Protein AF-A0A7J4E3D8-F1 (afdb_monomer)

Solvent-accessible surface area (backbone atoms only — not comparable to full-atom values): 11909 Å² total; per-residue (Å²): 138,83,87,88,86,85,88,88,78,84,90,82,90,83,87,81,89,88,80,96,80,82,84,65,73,70,60,68,64,57,56,60,58,55,58,53,53,50,51,53,56,55,52,61,70,70,63,71,71,78,70,80,78,78,60,88,50,76,39,43,44,41,61,48,73,45,62,82,56,73,66,41,47,51,54,36,78,48,45,40,42,36,39,29,22,31,78,87,65,48,54,36,50,67,26,39,32,42,36,39,29,25,40,70,87,67,48,81,74,44,78,50,73,41,54,19,37,85,74,3,38,35,66,50,75,51,70,43,50,75,84,54,76,57,38,58,28,44,35,40,37,37,40,40,41,94,55,41,43,65,25,73,44,76,51,69,41,35,34,44,67,78,84,42,73,63,56,55,47,50,52,52,50,51,53,51,51,52,52,55,57,55,57,65,72,67,63,94,80,79,81,82,87,81,81,89,131

Foldseek 3Di:
DDDDDDDDDDDDDDDDDDDPDDDDPPVVVVVVVPVVVVVVVVVVVVPPPPDPPADPFPAAKDKDKDWPDQEDEAFDKIKMKIFIAHPVRAGDFFWKKWKFKAAPVRHTPDTDIWTQHPRRITMDMDTHHNPGDWAKMKMKIWTDDRRHHIDIDIDIHTYHYPPDPPVVVVVVVVVVVVVVVVVVVPDDPDDDDDDDD

pLDDT: mean 78.26, std 22.14, range [28.84, 98.75]

Radius of gyration: 46.02 Å; Cα contacts (8 Å, |Δi|>4): 300; chains: 1; bounding box: 187×50×73 Å

Structure (mmCIF, N/CA/C/O backbone):
data_AF-A0A7J4E3D8-F1
#
_entry.id   AF-A0A7J4E3D8-F1
#
loop_
_atom_site.group_PDB
_atom_site.id
_atom_site.type_symbol
_atom_site.label_atom_id
_atom_site.label_alt_id
_atom_site.label_comp_id
_atom_site.label_asym_id
_atom_site.label_entity_id
_atom_site.label_seq_id
_atom_site.pdbx_PDB_ins_code
_atom_site.Cartn_x
_atom_site.Cartn_y
_atom_site.Cartn_z
_atom_site.occupancy
_atom_site.B_iso_or_equiv
_atom_site.auth_seq_id
_atom_site.auth_comp_id
_atom_site.auth_asym_id
_atom_site.auth_atom_id
_atom_site.pdbx_PDB_model_num
ATOM 1 N N . MET A 1 1 ? -100.916 -40.771 47.259 1.00 39.25 1 MET A N 1
ATOM 2 C CA . MET A 1 1 ? -99.973 -41.033 46.152 1.00 39.25 1 MET A CA 1
ATOM 3 C C . MET A 1 1 ? -99.393 -39.680 45.771 1.00 39.25 1 MET A C 1
ATOM 5 O O . MET A 1 1 ? -100.104 -38.881 45.189 1.00 39.25 1 MET A O 1
ATOM 9 N N . ASP A 1 2 ? -98.400 -39.195 46.503 1.00 37.38 2 ASP A N 1
ATOM 10 C CA . ASP A 1 2 ? -96.961 -39.486 46.387 1.00 37.38 2 ASP A CA 1
ATOM 11 C C . ASP A 1 2 ? -96.290 -38.753 45.198 1.00 37.38 2 ASP A C 1
ATOM 13 O O . ASP A 1 2 ? -96.801 -38.748 44.083 1.00 37.38 2 ASP A O 1
ATOM 17 N N . PHE A 1 3 ? -95.206 -38.043 45.531 1.00 28.84 3 PHE A N 1
ATOM 18 C CA . PHE A 1 3 ? -94.371 -37.076 44.774 1.00 28.84 3 PHE A CA 1
ATOM 19 C C . PHE A 1 3 ? -93.536 -37.763 43.645 1.00 28.84 3 PHE A C 1
ATOM 21 O O . PHE A 1 3 ? -93.724 -38.964 43.485 1.00 28.84 3 PHE A O 1
ATOM 28 N N . PRO A 1 4 ? -92.548 -37.151 42.912 1.00 52.09 4 PRO A N 1
ATOM 29 C CA . PRO A 1 4 ? -91.951 -35.790 42.948 1.00 52.09 4 PRO A CA 1
ATOM 30 C C . PRO A 1 4 ? -91.696 -35.118 41.552 1.00 52.09 4 PRO A C 1
ATOM 32 O O . PRO A 1 4 ? -91.630 -35.769 40.522 1.00 52.09 4 PRO A O 1
ATOM 35 N N . ARG A 1 5 ? -91.700 -33.777 41.437 1.00 42.56 5 ARG A N 1
ATOM 36 C CA . ARG A 1 5 ? -90.599 -32.766 41.519 1.00 42.56 5 ARG A CA 1
ATOM 37 C C . ARG A 1 5 ? -89.857 -32.403 40.211 1.00 42.56 5 ARG A C 1
ATOM 39 O O . ARG A 1 5 ? -89.046 -33.159 39.708 1.00 42.56 5 ARG A O 1
ATOM 46 N N . ARG A 1 6 ? -89.957 -31.090 39.939 1.00 44.41 6 ARG A N 1
ATOM 47 C CA . ARG A 1 6 ? -88.933 -30.124 39.471 1.00 44.41 6 ARG A CA 1
ATOM 48 C C . ARG A 1 6 ? -88.534 -30.193 37.986 1.00 44.41 6 ARG A C 1
ATOM 50 O O . ARG A 1 6 ? -87.998 -31.179 37.528 1.00 44.41 6 ARG A O 1
ATOM 57 N N . LYS A 1 7 ? -88.894 -29.204 37.159 1.00 42.78 7 LYS A N 1
ATOM 58 C CA . LYS A 1 7 ? -88.491 -27.774 37.094 1.00 42.78 7 LYS A CA 1
ATOM 59 C C . LYS A 1 7 ? -87.174 -27.531 36.323 1.00 42.78 7 LYS A C 1
ATOM 61 O O . LYS A 1 7 ? -86.098 -27.758 36.855 1.00 42.78 7 LYS A O 1
ATOM 66 N N . VAL A 1 8 ? -87.368 -26.827 35.200 1.00 42.09 8 VAL A N 1
ATOM 67 C CA . VAL A 1 8 ? -86.565 -25.728 34.616 1.00 42.09 8 VAL A CA 1
ATOM 68 C C . VAL A 1 8 ? -85.612 -26.088 33.468 1.00 42.09 8 VAL A C 1
ATOM 70 O O . VAL A 1 8 ? -84.888 -27.070 33.517 1.00 42.09 8 VAL A O 1
ATOM 73 N N . PHE A 1 9 ? -85.618 -25.162 32.498 1.00 38.09 9 PHE A N 1
ATOM 74 C CA . PHE A 1 9 ? -84.766 -24.967 31.320 1.00 38.09 9 PHE A CA 1
ATOM 75 C C . PHE A 1 9 ? -85.327 -25.614 30.045 1.00 38.09 9 PHE A C 1
ATOM 77 O O . PHE A 1 9 ? -84.973 -26.725 29.689 1.00 38.09 9 PHE A O 1
ATOM 84 N N . SER A 1 10 ? -86.290 -25.011 29.331 1.00 51.09 10 SER A N 1
ATOM 85 C CA . SER A 1 10 ? -86.386 -23.602 28.902 1.00 51.09 10 SER A CA 1
ATOM 86 C C . SER A 1 10 ? -85.063 -23.091 28.331 1.00 51.09 10 SER A C 1
ATOM 88 O O . SER A 1 10 ? -84.133 -22.797 29.075 1.00 51.09 10 SER A O 1
ATOM 90 N N . TYR A 1 11 ? -85.071 -22.862 27.018 1.00 39.25 11 TYR A N 1
ATOM 91 C CA . TYR A 1 11 ? -84.168 -21.951 26.315 1.00 39.25 11 TYR A CA 1
ATOM 92 C C . TYR A 1 11 ? -82.848 -22.490 25.754 1.00 39.25 11 TYR A C 1
ATOM 94 O O . TYR A 1 11 ? -81.837 -21.800 25.790 1.00 39.25 11 TYR A O 1
ATOM 102 N N . TRP A 1 12 ? -82.858 -23.656 25.104 1.00 34.34 12 TRP A N 1
ATOM 103 C CA . TRP A 1 12 ? -81.861 -23.936 24.064 1.00 34.34 12 TRP A CA 1
ATOM 104 C C . TRP A 1 12 ? -82.499 -24.639 22.862 1.00 34.34 12 TRP A C 1
ATOM 106 O O . TRP A 1 12 ? -83.297 -25.553 23.029 1.00 34.34 12 TRP A O 1
ATOM 116 N N . ARG A 1 13 ? -82.074 -24.219 21.661 1.00 37.38 13 ARG A N 1
ATOM 117 C CA . ARG A 1 13 ? -82.345 -24.793 20.324 1.00 37.38 13 ARG A CA 1
ATOM 118 C C . ARG A 1 13 ? -83.679 -24.448 19.636 1.00 37.38 13 ARG A C 1
ATOM 120 O O . ARG A 1 13 ? -84.558 -25.281 19.494 1.00 37.38 13 ARG A O 1
ATOM 127 N N . ALA A 1 14 ? -83.721 -23.267 19.018 1.00 37.81 14 ALA A N 1
ATOM 128 C CA . ALA A 1 14 ? -84.344 -23.100 17.697 1.00 37.81 14 ALA A CA 1
ATOM 129 C C . ALA A 1 14 ? -83.738 -21.887 16.972 1.00 37.81 14 ALA A C 1
ATOM 131 O O . ALA A 1 14 ? -84.322 -20.817 16.851 1.00 37.81 14 ALA A O 1
ATOM 132 N N . LYS A 1 15 ? -82.502 -22.064 16.510 1.00 43.06 15 LYS A N 1
ATOM 133 C CA . LYS A 1 15 ? -81.930 -21.284 15.412 1.00 43.06 15 LYS A CA 1
ATOM 134 C C . LYS A 1 15 ? -82.557 -21.840 14.135 1.00 43.06 15 LYS A C 1
ATOM 136 O O . LYS A 1 15 ? -82.396 -23.037 13.942 1.00 43.06 15 LYS A O 1
ATOM 141 N N . VAL A 1 16 ? -83.231 -21.022 13.317 1.00 40.28 16 VAL A N 1
ATOM 142 C CA . VAL A 1 16 ? -83.296 -21.121 11.837 1.00 40.28 16 VAL A CA 1
ATOM 143 C C . VAL A 1 16 ? -84.261 -20.055 11.274 1.00 40.28 16 VAL A C 1
ATOM 145 O O . VAL A 1 16 ? -85.463 -20.114 11.474 1.00 40.28 16 VAL A O 1
ATOM 148 N N . TYR A 1 17 ? -83.667 -19.087 10.567 1.00 38.91 17 TYR A N 1
ATOM 149 C CA . TYR A 1 17 ? -84.183 -18.371 9.390 1.00 38.91 17 TYR A CA 1
ATOM 150 C C . TYR A 1 17 ? -85.496 -17.564 9.460 1.00 38.91 17 TYR A C 1
ATOM 152 O O . TYR A 1 17 ? -86.593 -18.083 9.308 1.00 38.91 17 TYR A O 1
ATOM 160 N N . GLY A 1 18 ? -85.336 -16.237 9.485 1.00 40.34 18 GLY A N 1
ATOM 161 C CA . GLY A 1 18 ? -86.372 -15.244 9.183 1.00 40.34 18 GLY A CA 1
ATOM 162 C C . GLY A 1 18 ? -86.212 -14.061 10.132 1.00 40.34 18 GLY A C 1
ATOM 163 O O . GLY A 1 18 ? -86.695 -14.087 11.247 1.00 40.34 18 GLY A O 1
ATOM 164 N N . SER A 1 19 ? -85.477 -13.004 9.815 1.00 40.03 19 SER A 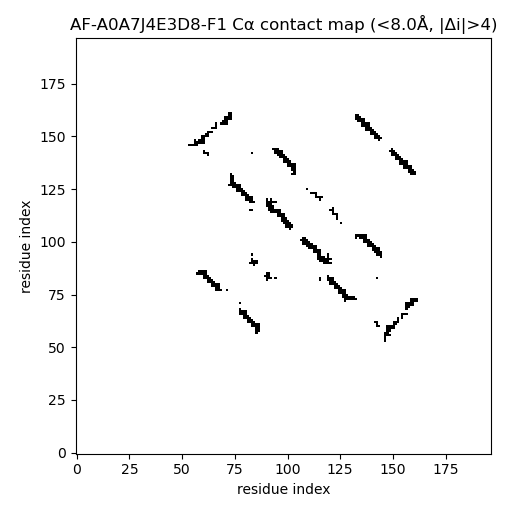N 1
ATOM 165 C CA . SER A 1 19 ? -85.907 -12.054 8.801 1.00 40.03 19 SER A CA 1
ATOM 166 C C . SER A 1 19 ? -84.790 -11.025 8.603 1.00 40.03 19 SER A C 1
ATOM 168 O O . SER A 1 19 ? -84.599 -10.114 9.405 1.00 40.03 19 SER A O 1
ATOM 170 N N . LEU A 1 20 ? -84.014 -11.196 7.533 1.00 48.16 20 LEU A N 1
ATOM 171 C CA . LEU A 1 20 ? -83.188 -10.139 6.958 1.00 48.16 20 LEU A CA 1
ATOM 172 C C . LEU A 1 20 ? -84.080 -9.296 6.044 1.00 48.16 20 LEU A C 1
ATOM 174 O O . LEU A 1 20 ? -84.194 -9.617 4.866 1.00 48.16 20 LEU A O 1
ATOM 178 N N . LYS A 1 21 ? -84.692 -8.222 6.550 1.00 46.34 21 LYS A N 1
ATOM 179 C CA . LYS A 1 21 ? -85.182 -7.109 5.716 1.00 46.34 21 LYS A CA 1
ATOM 180 C C . LYS A 1 21 ? -85.114 -5.810 6.518 1.00 46.34 21 LYS A C 1
ATOM 182 O O . LYS A 1 21 ? -86.024 -5.521 7.281 1.00 46.34 21 LYS A O 1
ATOM 187 N N . GLY A 1 22 ? -84.039 -5.030 6.362 1.00 51.34 22 GLY A N 1
ATOM 188 C CA . GLY A 1 22 ? -84.082 -3.630 6.810 1.00 51.34 22 GLY A CA 1
ATOM 189 C C . GLY A 1 22 ? -82.764 -2.897 7.056 1.00 51.34 22 GLY A C 1
ATOM 190 O O . GLY A 1 22 ? -82.776 -1.672 7.091 1.00 51.34 22 GLY A O 1
ATOM 191 N N . ALA A 1 23 ? -81.622 -3.573 7.199 1.00 44.69 23 ALA A N 1
ATOM 192 C CA . ALA A 1 23 ? -80.358 -2.866 7.421 1.00 44.69 23 ALA A CA 1
ATOM 193 C C . ALA A 1 23 ? -79.699 -2.488 6.084 1.00 44.69 23 ALA A C 1
ATOM 195 O O . ALA A 1 23 ? -79.097 -3.316 5.402 1.00 44.69 23 ALA A O 1
ATOM 196 N N . SER A 1 24 ? -79.859 -1.220 5.710 1.00 53.12 24 SER A N 1
ATOM 197 C CA . SER A 1 24 ? -79.309 -0.598 4.505 1.00 53.12 24 SER A CA 1
ATOM 198 C C . SER A 1 24 ? -77.789 -0.804 4.373 1.00 53.12 24 SER A C 1
ATOM 200 O O . SER A 1 24 ? -77.001 -0.435 5.247 1.00 53.12 24 SER A O 1
ATOM 202 N N . LEU A 1 25 ? -77.375 -1.375 3.237 1.00 50.75 25 LEU A N 1
ATOM 203 C CA . LEU A 1 25 ? -75.990 -1.709 2.861 1.00 50.75 25 LEU A CA 1
ATOM 204 C C . LEU A 1 25 ? -75.041 -0.493 2.769 1.00 50.75 25 LEU A C 1
ATOM 206 O O . LEU A 1 25 ? -73.835 -0.660 2.571 1.00 50.75 25 LEU A O 1
ATOM 210 N N . SER A 1 26 ? -75.549 0.729 2.933 1.00 52.16 26 SER A N 1
ATOM 211 C CA . SER A 1 26 ? -74.763 1.967 2.931 1.00 52.16 26 SER A CA 1
ATOM 212 C C . SER A 1 26 ? -73.968 2.190 4.225 1.00 52.16 26 SER A C 1
ATOM 214 O O . SER A 1 26 ? -72.907 2.815 4.185 1.00 52.16 26 SER A O 1
ATOM 216 N N . VAL A 1 27 ? -74.399 1.624 5.357 1.00 51.22 27 VAL A N 1
ATOM 217 C CA . VAL A 1 27 ? -73.708 1.791 6.652 1.00 51.22 27 VAL A CA 1
ATOM 218 C C . VAL A 1 27 ? -72.482 0.872 6.752 1.00 51.22 27 VAL A C 1
ATOM 220 O O . VAL A 1 27 ? -71.410 1.288 7.192 1.00 51.22 27 VAL A O 1
ATOM 223 N N . LEU A 1 28 ? -72.575 -0.350 6.222 1.00 47.59 28 LEU A N 1
ATOM 224 C CA . LEU A 1 28 ? -71.493 -1.346 6.272 1.00 47.59 28 LEU A CA 1
ATOM 225 C C . LEU A 1 28 ? -70.316 -1.060 5.321 1.00 47.59 28 LEU A C 1
ATOM 227 O O . LEU A 1 28 ? -69.237 -1.628 5.497 1.00 47.59 28 LEU A O 1
ATOM 231 N N . ARG A 1 29 ? -70.475 -0.153 4.346 1.00 46.25 29 ARG A N 1
ATOM 232 C CA . ARG A 1 29 ? -69.364 0.331 3.502 1.00 46.25 29 ARG A CA 1
ATOM 233 C C . ARG A 1 29 ? -68.599 1.511 4.104 1.00 46.25 29 ARG A C 1
ATOM 235 O O . ARG A 1 29 ? -67.441 1.705 3.738 1.00 46.25 29 ARG A O 1
ATOM 242 N N . ARG A 1 30 ? -69.198 2.273 5.028 1.00 47.78 30 ARG A N 1
ATOM 243 C CA . ARG A 1 30 ? -68.526 3.395 5.712 1.00 47.78 30 ARG A CA 1
ATOM 244 C C . ARG A 1 30 ? -67.637 2.942 6.874 1.00 47.78 30 ARG A C 1
ATOM 246 O O . ARG A 1 30 ? -66.588 3.537 7.082 1.00 47.78 30 ARG A O 1
ATOM 253 N N . PHE A 1 31 ? -67.982 1.851 7.559 1.00 42.16 31 PHE A N 1
ATOM 254 C CA . PHE A 1 31 ? -67.231 1.398 8.740 1.00 42.16 31 PHE A CA 1
ATOM 255 C C . PHE A 1 31 ? -65.972 0.567 8.446 1.00 42.16 31 PHE A C 1
ATOM 257 O O . PHE A 1 31 ? -65.046 0.582 9.249 1.00 42.16 31 PHE A O 1
ATOM 264 N N . LYS A 1 32 ? -65.873 -0.100 7.286 1.00 39.19 32 LYS A N 1
ATOM 265 C CA . LYS A 1 32 ? -64.664 -0.870 6.924 1.00 39.19 32 LYS A CA 1
ATOM 266 C C . LYS A 1 32 ? -63.466 -0.001 6.534 1.00 39.19 32 LYS A C 1
ATOM 268 O O . LYS A 1 32 ? -62.335 -0.454 6.632 1.00 39.19 32 LYS A O 1
ATOM 273 N N . LYS A 1 33 ? -63.699 1.237 6.086 1.00 46.03 33 LYS A N 1
ATOM 274 C CA . LYS A 1 33 ? -62.618 2.155 5.689 1.00 46.03 33 LYS A CA 1
ATOM 275 C C . LYS A 1 33 ? -61.979 2.856 6.889 1.00 46.03 33 LYS A C 1
ATOM 277 O O . LYS A 1 33 ? -60.801 3.182 6.833 1.00 46.03 33 LYS A O 1
ATOM 282 N N . PHE A 1 34 ? -62.737 3.038 7.971 1.00 45.66 34 PHE A N 1
ATOM 283 C CA . PHE A 1 34 ? -62.285 3.794 9.138 1.00 45.66 34 PHE A CA 1
ATOM 284 C C . PHE A 1 34 ? -61.422 2.951 10.086 1.00 45.66 34 PHE A C 1
ATOM 286 O O . PHE A 1 34 ? -60.381 3.406 10.545 1.00 45.66 34 PHE A O 1
ATOM 293 N N . THR A 1 35 ? -61.787 1.687 10.314 1.00 49.78 35 THR A N 1
ATOM 294 C CA . THR A 1 35 ? -60.980 0.775 11.141 1.00 49.78 35 THR A CA 1
ATOM 295 C C . THR A 1 35 ? -59.721 0.286 10.424 1.00 49.78 35 THR A C 1
ATOM 297 O O . THR A 1 35 ? -58.708 0.054 11.072 1.00 49.78 35 T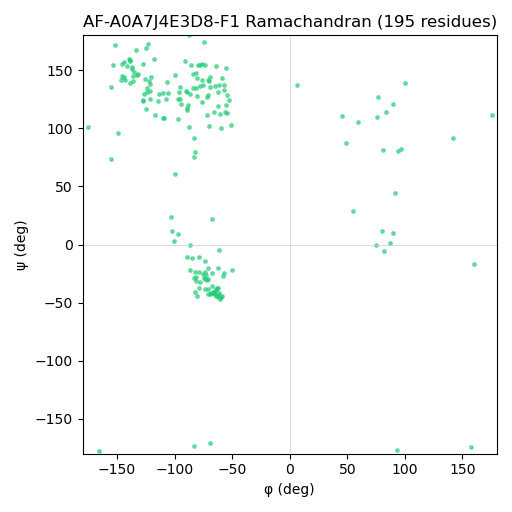HR A O 1
ATOM 300 N N . PHE A 1 36 ? -59.745 0.192 9.089 1.00 51.03 36 PHE A N 1
ATOM 301 C CA . PHE A 1 36 ? -58.572 -0.188 8.296 1.00 51.03 36 PHE A CA 1
ATOM 302 C C . PHE A 1 36 ? -57.503 0.917 8.284 1.00 51.03 36 PHE A C 1
ATOM 304 O O . PHE A 1 36 ? -56.331 0.630 8.499 1.00 51.03 36 PHE A O 1
ATOM 311 N N . TRP A 1 37 ? -57.896 2.189 8.131 1.00 52.38 37 TRP A N 1
ATOM 312 C CA . TRP A 1 37 ? -56.953 3.315 8.214 1.00 52.38 37 TRP A CA 1
ATOM 313 C C . TRP A 1 37 ? -56.452 3.583 9.643 1.00 52.38 37 TRP A C 1
ATOM 315 O O . TRP A 1 37 ? -55.300 3.970 9.812 1.00 52.38 37 TRP A O 1
ATOM 325 N N . ALA A 1 38 ? -57.257 3.314 10.679 1.00 54.38 38 ALA A N 1
ATOM 326 C CA . ALA A 1 38 ? -56.834 3.467 12.075 1.00 54.38 38 ALA A CA 1
ATOM 327 C C . ALA A 1 38 ? -55.756 2.445 12.491 1.00 54.38 38 ALA A C 1
ATOM 329 O O . ALA A 1 38 ? -54.774 2.806 13.139 1.00 54.38 38 ALA A O 1
ATOM 330 N N . VAL A 1 39 ? -55.884 1.180 12.072 1.00 54.72 39 VAL A N 1
ATOM 331 C CA . VAL A 1 39 ? -54.879 0.142 12.369 1.00 54.72 39 VAL A CA 1
ATOM 332 C C . VAL A 1 39 ? -53.596 0.374 11.566 1.00 54.72 39 VAL A C 1
ATOM 334 O O . VAL A 1 39 ? -52.516 0.266 12.136 1.00 54.72 39 VAL A O 1
ATOM 337 N N . VAL A 1 40 ? -53.688 0.808 10.301 1.00 55.88 40 VAL A N 1
ATOM 338 C CA . VAL A 1 40 ? -52.515 1.204 9.492 1.00 55.88 40 VAL A CA 1
ATOM 339 C C . VAL A 1 40 ? -51.800 2.424 10.094 1.00 55.88 40 VAL A C 1
ATOM 341 O O . VAL A 1 40 ? -50.574 2.448 10.131 1.00 55.88 40 VAL A O 1
ATOM 344 N N . SER A 1 41 ? -52.534 3.392 10.655 1.00 55.44 41 SER A N 1
ATOM 345 C CA . SER A 1 41 ? -51.952 4.572 11.317 1.00 55.44 41 SER A CA 1
ATOM 346 C C . SER A 1 41 ? -51.273 4.257 12.653 1.00 55.44 41 SER A C 1
ATOM 348 O O . SER A 1 41 ? -50.324 4.942 13.022 1.00 55.44 41 SER A O 1
ATOM 350 N N . THR A 1 42 ? -51.735 3.234 13.378 1.00 53.69 42 THR A N 1
ATOM 351 C CA . THR A 1 42 ? -51.111 2.818 14.649 1.00 53.69 42 THR A CA 1
ATOM 352 C C . THR A 1 42 ? -49.912 1.896 14.392 1.00 53.69 42 THR A C 1
ATOM 354 O O . THR A 1 42 ? -48.941 1.922 15.142 1.00 53.69 42 THR A O 1
ATOM 357 N N . PHE A 1 43 ? -49.927 1.144 13.284 1.00 52.78 43 PHE A N 1
ATOM 358 C CA . PHE A 1 43 ? -48.789 0.344 12.818 1.00 52.78 43 PHE A CA 1
ATOM 359 C C . PHE A 1 43 ? -47.661 1.210 12.225 1.00 52.78 43 PHE A C 1
ATOM 361 O O . PHE A 1 43 ? -46.492 0.862 12.360 1.00 52.78 43 PHE A O 1
ATOM 368 N N . LEU A 1 44 ? -47.985 2.374 11.640 1.00 52.94 44 LEU A N 1
ATOM 369 C CA . LEU A 1 44 ? -46.983 3.331 11.148 1.00 52.94 44 LEU A CA 1
ATOM 370 C C . LEU A 1 44 ? -46.240 4.078 12.270 1.00 52.94 44 LEU A C 1
ATOM 372 O O . LEU A 1 44 ? -45.107 4.497 12.065 1.00 52.94 44 LEU A O 1
ATOM 376 N N . LEU A 1 45 ? -46.852 4.231 13.450 1.00 53.66 45 LEU A N 1
ATOM 377 C CA . LEU A 1 45 ? -46.231 4.890 14.609 1.00 53.66 45 LEU A CA 1
ATOM 378 C C . LEU A 1 45 ? -45.443 3.928 15.513 1.00 53.66 45 LEU A C 1
ATOM 380 O O . LEU A 1 45 ? -44.693 4.386 16.367 1.00 53.66 45 LEU A O 1
ATOM 384 N N . LEU A 1 46 ? -45.571 2.610 15.316 1.00 51.72 46 LEU A N 1
ATOM 385 C CA . LEU A 1 46 ? -44.771 1.596 16.021 1.00 51.72 46 LEU A CA 1
ATOM 386 C C . LEU A 1 46 ? -43.602 1.056 15.176 1.00 51.72 46 LEU A C 1
ATOM 388 O O . LEU A 1 46 ? -42.882 0.165 15.616 1.00 51.72 46 LEU A O 1
ATOM 392 N N . SER A 1 47 ? -43.410 1.596 13.968 1.00 59.62 47 SER A N 1
ATOM 393 C CA . SER A 1 47 ? -42.315 1.244 13.055 1.00 59.62 47 SER A CA 1
ATOM 394 C C . SER A 1 47 ? -41.202 2.296 13.031 1.00 59.62 47 SER A C 1
ATOM 396 O O . SER A 1 47 ? -40.447 2.384 12.066 1.00 59.62 47 SER A O 1
ATOM 398 N N . THR A 1 48 ? -41.049 3.096 14.083 1.00 58.25 48 THR A N 1
ATOM 399 C CA . THR A 1 48 ? -39.755 3.733 14.333 1.00 58.25 48 THR A CA 1
ATOM 400 C C . THR A 1 48 ? -38.884 2.711 15.045 1.00 58.25 48 THR A C 1
ATOM 402 O O . THR A 1 48 ? -38.749 2.727 16.268 1.00 58.25 48 THR A O 1
ATOM 405 N N . THR A 1 49 ? -38.319 1.775 14.282 1.00 56.84 49 THR A N 1
ATOM 406 C CA . THR A 1 49 ? -37.138 1.053 14.747 1.00 56.84 49 THR A CA 1
ATOM 407 C C . THR A 1 49 ? -36.099 2.113 15.075 1.00 56.84 49 THR A C 1
ATOM 409 O O . THR A 1 49 ? -35.668 2.854 14.191 1.00 56.84 49 THR A O 1
ATOM 412 N N . ILE A 1 50 ? -35.750 2.226 16.351 1.00 66.31 50 ILE A N 1
ATOM 413 C CA . ILE A 1 50 ? -34.585 2.986 16.783 1.00 66.31 50 ILE A CA 1
ATOM 414 C C . ILE A 1 50 ? -33.414 2.414 15.979 1.00 66.31 50 ILE A C 1
ATOM 416 O O . ILE A 1 50 ? -33.091 1.234 16.121 1.00 66.31 50 ILE A O 1
ATOM 420 N N . LEU A 1 51 ? -32.841 3.214 15.075 1.00 63.31 51 LEU A N 1
ATOM 421 C CA . LEU A 1 51 ? -31.567 2.864 14.458 1.00 63.31 51 LEU A CA 1
ATOM 422 C C . LEU A 1 51 ? -30.573 2.679 15.612 1.00 63.31 51 LEU A C 1
ATOM 424 O O . LEU A 1 51 ? -30.563 3.529 16.510 1.00 63.31 51 LEU A O 1
ATOM 428 N N . PRO A 1 52 ? -29.763 1.605 15.647 1.00 64.88 52 PRO A N 1
ATOM 429 C CA . PRO A 1 52 ? -28.662 1.567 16.592 1.00 64.88 52 PRO A CA 1
ATOM 430 C C . PRO A 1 52 ? -27.825 2.824 16.350 1.00 64.88 52 PRO A C 1
ATOM 432 O O . PRO A 1 52 ? -27.367 3.074 15.235 1.00 64.88 52 PRO A O 1
ATOM 435 N N . VAL A 1 53 ? -27.694 3.658 17.381 1.00 58.78 53 VAL A N 1
ATOM 436 C CA . VAL A 1 53 ? -26.737 4.760 17.369 1.00 58.78 53 VAL A CA 1
ATOM 437 C C . VAL A 1 53 ? -25.372 4.103 17.211 1.00 58.78 53 VAL A C 1
ATOM 439 O O . VAL A 1 53 ? -24.941 3.348 18.083 1.00 58.78 53 VAL A O 1
ATOM 442 N N . TYR A 1 54 ? -24.737 4.317 16.060 1.00 53.28 54 TYR A N 1
ATOM 443 C CA . TYR A 1 54 ? -23.375 3.867 15.839 1.00 53.28 54 TYR A CA 1
ATOM 444 C C . TYR A 1 54 ? -22.476 4.590 16.842 1.00 53.28 54 TYR A C 1
ATOM 446 O O . TYR A 1 54 ? -22.474 5.815 16.906 1.00 53.28 54 TYR A O 1
ATOM 454 N N . SER A 1 55 ? -21.841 3.753 17.665 1.00 53.31 55 SER A N 1
ATOM 455 C CA . SER A 1 55 ? -20.738 3.944 18.606 1.00 53.31 55 SER A CA 1
ATOM 456 C C . SER A 1 55 ? -20.239 5.373 18.829 1.00 53.31 55 SER A C 1
ATOM 458 O O . SER A 1 55 ? -19.900 6.083 17.888 1.00 53.31 55 SER A O 1
ATOM 460 N N . ALA A 1 56 ? -19.984 5.708 20.098 1.00 52.50 56 ALA A N 1
ATOM 461 C CA . ALA A 1 56 ? -18.811 6.519 20.407 1.00 52.50 56 ALA A CA 1
ATOM 462 C C . ALA A 1 56 ? -17.620 5.827 19.724 1.00 52.50 56 ALA A C 1
ATOM 464 O O . ALA A 1 56 ? -17.248 4.721 20.121 1.00 52.50 56 ALA A O 1
ATOM 465 N N . GLY A 1 57 ? -17.160 6.363 18.594 1.00 56.41 57 GLY A N 1
ATOM 466 C CA . GLY A 1 57 ? -16.024 5.793 17.887 1.00 56.41 57 GLY A CA 1
ATOM 467 C C . GLY A 1 57 ? -14.829 5.793 18.832 1.00 56.41 57 GLY A C 1
ATOM 468 O O . GLY A 1 57 ? -14.660 6.738 19.601 1.00 56.41 57 GLY A O 1
ATOM 469 N N . ASN A 1 58 ? -13.991 4.765 18.772 1.00 70.31 58 ASN A N 1
ATOM 470 C CA . ASN A 1 58 ? -12.707 4.714 19.477 1.00 70.31 58 ASN A CA 1
ATOM 471 C C . ASN A 1 58 ? -11.688 5.739 18.908 1.00 70.31 58 ASN A C 1
ATOM 473 O O . ASN A 1 58 ? -10.485 5.558 19.069 1.00 70.31 58 ASN A O 1
ATOM 477 N N . GLY A 1 59 ? -12.169 6.785 18.227 1.00 86.69 59 GLY A N 1
ATOM 478 C CA . GLY A 1 59 ? -11.404 7.730 17.423 1.00 86.69 59 GLY A CA 1
ATOM 479 C C . GLY A 1 59 ? -11.319 7.356 15.940 1.00 86.69 59 GLY A C 1
ATOM 480 O O . GLY A 1 59 ? -11.911 6.381 15.459 1.00 86.69 59 GLY A O 1
ATOM 481 N N . GLU A 1 60 ? -10.575 8.175 15.217 1.00 93.00 60 GLU A N 1
ATOM 482 C CA . GLU A 1 60 ? -10.103 7.973 13.855 1.00 93.00 60 GLU A CA 1
ATOM 483 C C . GLU A 1 60 ? -8.866 7.063 13.832 1.00 93.00 60 GLU A C 1
ATOM 485 O O . GLU A 1 60 ? -8.013 7.103 14.725 1.00 93.00 60 GLU A O 1
ATOM 490 N N . LEU A 1 61 ? -8.772 6.206 12.813 1.00 97.12 61 LEU A N 1
ATOM 491 C CA . LEU A 1 61 ? -7.534 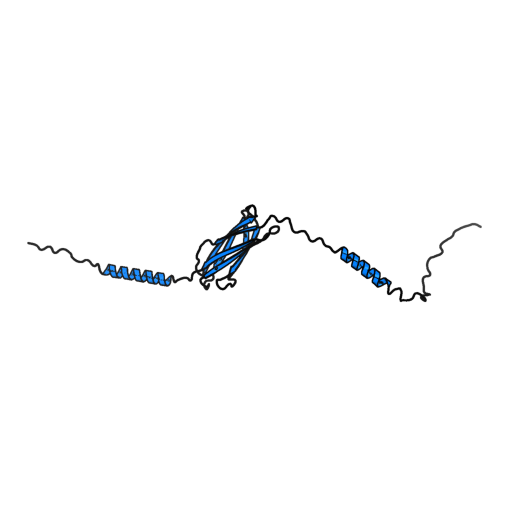5.481 12.546 1.00 97.12 61 LEU A CA 1
ATOM 492 C C . LEU A 1 61 ? -6.485 6.421 11.946 1.00 97.12 61 LEU A C 1
ATOM 494 O O . LEU A 1 61 ? -6.786 7.384 11.250 1.00 97.12 61 LEU A O 1
ATOM 498 N N . SER A 1 62 ? -5.222 6.080 12.138 1.00 97.75 62 SER A N 1
ATOM 499 C CA . SER A 1 62 ? -4.104 6.671 11.417 1.00 97.75 62 SER A CA 1
ATOM 500 C C . SER A 1 62 ? -3.277 5.551 10.812 1.00 97.75 62 SER A C 1
ATOM 502 O O . SER A 1 62 ? -2.851 4.639 11.521 1.00 97.75 62 SER A O 1
ATOM 504 N N . ILE A 1 63 ? -3.087 5.590 9.494 1.00 98.38 63 ILE A N 1
ATOM 505 C CA . ILE A 1 63 ? -2.269 4.626 8.758 1.00 98.38 63 ILE A CA 1
ATOM 506 C C . ILE A 1 63 ? -0.996 5.298 8.247 1.00 98.38 63 ILE A C 1
ATOM 508 O O . ILE A 1 63 ? -1.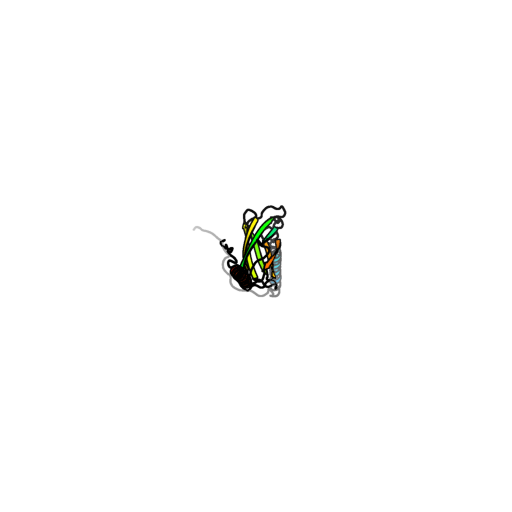031 6.337 7.588 1.00 98.38 63 ILE A O 1
ATOM 512 N N . SER A 1 64 ? 0.142 4.658 8.507 1.00 98.06 64 SER A N 1
ATOM 513 C CA . SER A 1 64 ? 1.426 5.006 7.904 1.00 98.06 64 SER A CA 1
ATOM 514 C C . SER A 1 64 ? 1.976 3.803 7.150 1.00 98.06 64 SER A C 1
ATOM 516 O O . SER A 1 64 ? 1.867 2.669 7.616 1.00 98.06 64 SER A O 1
ATOM 518 N N . ALA A 1 65 ? 2.537 4.036 5.969 1.00 98.12 65 ALA A N 1
ATOM 519 C CA . ALA A 1 65 ? 3.054 2.980 5.112 1.00 98.12 65 ALA A CA 1
ATOM 520 C C . ALA A 1 65 ? 4.285 3.466 4.351 1.00 98.12 65 ALA A C 1
ATOM 522 O O . ALA A 1 65 ? 4.464 4.666 4.135 1.00 98.12 65 ALA A O 1
ATOM 523 N N . ARG A 1 66 ? 5.132 2.527 3.941 1.00 98.06 66 ARG A N 1
ATOM 524 C CA . ARG A 1 66 ? 6.277 2.770 3.065 1.00 98.06 66 ARG A CA 1
ATOM 525 C C . ARG A 1 66 ? 6.625 1.517 2.276 1.00 98.06 66 ARG A C 1
ATOM 527 O O . ARG A 1 66 ? 6.386 0.398 2.726 1.00 98.06 66 ARG A O 1
ATOM 534 N N . VAL A 1 67 ? 7.249 1.727 1.128 1.00 97.62 67 VAL A N 1
ATOM 535 C CA . VAL A 1 67 ? 7.911 0.668 0.366 1.00 97.62 67 VAL A CA 1
ATOM 536 C C . VAL A 1 67 ? 9.341 0.458 0.872 1.00 97.62 67 VAL A C 1
ATOM 538 O O . VAL A 1 67 ? 9.939 1.362 1.458 1.00 97.62 67 VAL A O 1
ATOM 541 N N . THR A 1 68 ? 9.893 -0.739 0.680 1.00 95.56 68 THR A N 1
ATOM 542 C CA . THR A 1 68 ? 11.240 -1.087 1.175 1.00 95.56 68 THR A CA 1
ATOM 543 C C . THR A 1 68 ? 12.384 -0.541 0.318 1.00 95.56 68 THR A C 1
ATOM 545 O O . THR A 1 68 ? 13.488 -0.360 0.831 1.00 95.56 68 THR A O 1
ATOM 548 N N . LYS A 1 69 ? 12.129 -0.259 -0.964 1.00 92.75 69 LYS A N 1
ATOM 549 C CA . LYS A 1 69 ? 13.059 0.360 -1.920 1.00 92.75 69 LYS A CA 1
ATOM 550 C C . LYS A 1 69 ? 12.425 1.569 -2.599 1.00 92.75 69 LYS A C 1
ATOM 552 O O . LYS A 1 69 ? 11.206 1.643 -2.726 1.00 92.75 69 LYS A O 1
ATOM 557 N N . GLU A 1 70 ? 13.267 2.485 -3.068 1.00 86.75 70 GLU A N 1
ATOM 558 C CA . GLU A 1 70 ? 12.839 3.657 -3.846 1.00 86.75 70 GLU A CA 1
ATOM 559 C C . GLU A 1 70 ? 12.535 3.305 -5.310 1.00 86.75 70 GLU A C 1
ATOM 561 O O . GLU A 1 70 ? 11.652 3.902 -5.925 1.00 86.75 70 GLU A O 1
ATOM 566 N N . THR A 1 71 ? 13.260 2.324 -5.856 1.00 93.38 71 THR A N 1
ATOM 567 C CA . THR A 1 71 ? 13.174 1.873 -7.250 1.00 93.38 71 THR A CA 1
ATOM 568 C C . THR A 1 71 ? 13.083 0.357 -7.340 1.00 93.38 71 THR A C 1
ATOM 570 O O . THR A 1 71 ? 13.682 -0.347 -6.524 1.00 93.38 71 THR A O 1
ATOM 573 N N . TYR A 1 72 ? 12.338 -0.112 -8.339 1.00 94.81 72 TYR A N 1
ATOM 574 C CA . TYR A 1 72 ? 12.120 -1.526 -8.629 1.00 94.81 72 TYR A CA 1
ATOM 575 C C . TYR A 1 72 ? 12.217 -1.805 -10.126 1.00 94.81 72 TYR A C 1
ATOM 577 O O . TYR A 1 72 ? 11.865 -0.950 -10.944 1.00 94.81 72 TYR A O 1
ATOM 585 N N . ASP A 1 73 ? 12.629 -3.020 -10.466 1.00 93.88 73 ASP A N 1
ATOM 586 C CA . ASP A 1 73 ? 12.609 -3.529 -11.836 1.00 93.88 73 ASP A CA 1
ATOM 587 C C . ASP A 1 73 ? 11.289 -4.258 -12.146 1.00 93.88 73 ASP A C 1
ATOM 589 O O . ASP A 1 73 ? 10.585 -4.762 -11.259 1.00 93.88 73 ASP A O 1
ATOM 593 N N . ALA A 1 74 ? 10.954 -4.365 -13.433 1.00 92.75 74 ALA A N 1
ATOM 594 C CA . ALA A 1 74 ? 9.872 -5.236 -13.881 1.00 92.75 74 ALA A CA 1
ATOM 595 C C . ALA A 1 74 ? 10.132 -6.691 -13.437 1.00 92.75 74 ALA A C 1
ATOM 597 O O . ALA A 1 74 ? 11.251 -7.201 -13.499 1.00 92.75 74 ALA A O 1
ATOM 598 N N . GLY A 1 75 ? 9.099 -7.384 -12.955 1.00 92.81 75 GLY A N 1
ATOM 599 C CA . GLY A 1 75 ? 9.242 -8.732 -12.398 1.00 92.81 75 GLY A CA 1
ATOM 600 C C . GLY A 1 75 ? 9.710 -8.794 -10.939 1.00 92.81 75 GLY A C 1
ATOM 601 O O . GLY A 1 75 ? 9.733 -9.900 -10.376 1.00 92.81 75 GLY A O 1
ATOM 602 N N . GLU A 1 76 ? 10.062 -7.668 -10.315 1.00 95.19 76 GLU A N 1
ATOM 603 C CA . GLU A 1 76 ? 10.501 -7.603 -8.921 1.00 95.19 76 GLU A CA 1
ATOM 604 C C . GLU A 1 76 ? 9.327 -7.684 -7.925 1.00 95.19 76 GLU A C 1
ATOM 606 O O . GLU A 1 76 ? 8.176 -7.366 -8.236 1.00 95.19 76 GLU A O 1
ATOM 611 N N . LEU A 1 77 ? 9.619 -8.158 -6.710 1.00 96.81 77 LEU A N 1
ATOM 612 C CA . LEU A 1 77 ? 8.675 -8.185 -5.598 1.00 96.81 77 LEU A CA 1
ATOM 613 C C . LEU A 1 77 ? 8.762 -6.879 -4.799 1.00 96.81 77 LEU A C 1
ATOM 615 O O . LEU A 1 77 ? 9.789 -6.577 -4.188 1.00 96.81 77 LEU A O 1
ATOM 619 N N . VAL A 1 78 ? 7.664 -6.135 -4.770 1.00 97.69 78 VAL A N 1
ATOM 620 C CA . VAL A 1 78 ? 7.505 -4.935 -3.952 1.00 97.69 78 VAL A CA 1
ATOM 621 C C . VAL A 1 78 ? 6.950 -5.339 -2.599 1.00 97.69 78 VAL A C 1
ATOM 623 O O . VAL A 1 78 ? 5.949 -6.052 -2.511 1.00 97.69 78 VAL A O 1
ATOM 626 N N . ARG A 1 79 ? 7.580 -4.835 -1.538 1.00 98.19 79 ARG A N 1
ATOM 627 C CA . ARG A 1 79 ? 7.118 -5.011 -0.164 1.00 98.19 79 ARG A CA 1
ATOM 628 C C . ARG A 1 79 ? 6.693 -3.677 0.426 1.00 98.19 79 ARG A C 1
ATOM 630 O O . ARG A 1 79 ? 7.455 -2.709 0.396 1.00 98.19 79 ARG A O 1
ATOM 637 N N . ILE A 1 80 ? 5.491 -3.666 0.986 1.00 98.38 80 ILE A N 1
ATOM 638 C CA . ILE A 1 80 ? 4.897 -2.552 1.712 1.00 98.38 80 ILE A CA 1
ATOM 639 C C . ILE A 1 80 ? 4.891 -2.920 3.192 1.00 98.38 80 ILE A C 1
ATOM 641 O O . ILE A 1 80 ? 4.340 -3.952 3.568 1.00 98.38 80 ILE A O 1
ATOM 645 N N . ASP A 1 81 ? 5.469 -2.068 4.030 1.00 98.38 81 ASP A N 1
ATOM 646 C CA . ASP A 1 81 ? 5.406 -2.189 5.485 1.00 98.38 81 ASP A CA 1
ATOM 647 C C . ASP A 1 81 ? 4.755 -0.936 6.074 1.00 98.38 81 ASP A C 1
ATOM 649 O O . ASP A 1 81 ? 4.968 0.182 5.592 1.00 98.38 81 ASP A O 1
ATOM 653 N N . GLY A 1 82 ? 3.978 -1.104 7.140 1.00 98.25 82 GLY A N 1
ATOM 654 C CA . GLY A 1 82 ? 3.289 0.014 7.769 1.00 98.25 82 GLY A CA 1
ATOM 655 C C . GLY A 1 82 ? 2.730 -0.294 9.148 1.00 98.25 82 GLY A C 1
ATOM 656 O O . GLY A 1 82 ? 2.912 -1.385 9.693 1.00 98.25 82 GLY A O 1
ATOM 657 N N . SER A 1 83 ? 2.050 0.694 9.719 1.00 98.50 83 SER A N 1
ATOM 658 C CA . SER A 1 83 ? 1.374 0.592 11.009 1.00 98.50 83 SER A CA 1
ATOM 659 C C . SER A 1 83 ? 0.038 1.328 11.016 1.00 98.50 83 SER A C 1
ATOM 661 O O . SER A 1 83 ? -0.168 2.286 10.268 1.00 98.50 83 SER A O 1
ATOM 663 N N . VAL A 1 84 ? -0.861 0.861 11.881 1.00 98.62 84 VAL A N 1
ATOM 664 C CA . VAL A 1 84 ? -2.170 1.450 12.152 1.00 98.62 84 VAL A CA 1
ATOM 665 C C . VAL A 1 84 ? -2.259 1.807 13.634 1.00 98.62 84 VAL A C 1
ATOM 667 O O . VAL A 1 84 ? -2.078 0.944 14.500 1.00 98.62 84 VAL A O 1
ATOM 670 N N . THR A 1 85 ? -2.564 3.068 13.924 1.00 98.12 85 THR A N 1
ATOM 671 C CA . THR A 1 85 ? -2.785 3.581 15.282 1.00 98.12 85 THR A CA 1
ATOM 672 C C . THR A 1 85 ? -4.143 4.265 15.408 1.00 98.12 85 THR A C 1
ATOM 674 O O . THR A 1 85 ? -4.822 4.493 14.410 1.00 98.12 85 THR A O 1
ATOM 677 N N . ASP A 1 86 ? -4.553 4.579 16.634 1.00 96.25 86 ASP A N 1
ATOM 678 C CA . ASP A 1 86 ? -5.652 5.508 16.911 1.00 96.25 86 ASP A CA 1
ATOM 679 C C . ASP A 1 86 ? -5.145 6.964 16.993 1.00 96.25 86 ASP A C 1
ATOM 681 O O . ASP A 1 86 ? -3.944 7.227 16.851 1.00 96.25 86 ASP A O 1
ATOM 685 N N . GLU A 1 87 ? -6.050 7.915 17.240 1.00 91.94 87 GLU A N 1
ATOM 686 C CA . GLU A 1 87 ? -5.738 9.344 17.426 1.00 91.94 87 GLU A CA 1
ATOM 687 C C . GLU A 1 87 ? -4.749 9.622 18.571 1.00 91.94 87 GLU A C 1
ATOM 689 O O . GLU A 1 87 ? -4.023 10.616 18.541 1.00 91.94 87 GLU A O 1
ATOM 694 N N . ALA A 1 88 ? -4.705 8.754 19.585 1.00 93.06 88 ALA A N 1
ATOM 695 C CA . ALA A 1 88 ? -3.785 8.867 20.713 1.00 93.06 88 ALA A CA 1
ATOM 696 C C . ALA A 1 88 ? -2.421 8.207 20.430 1.00 93.06 88 ALA A C 1
ATOM 698 O O . ALA A 1 88 ? -1.530 8.251 21.281 1.00 93.06 88 ALA A O 1
ATOM 699 N N . GLY A 1 89 ? -2.239 7.619 19.244 1.00 94.81 89 GLY A N 1
ATOM 700 C CA . GLY A 1 89 ? -1.023 6.919 18.843 1.00 94.81 89 GLY A CA 1
ATOM 701 C C . GLY A 1 89 ? -0.914 5.497 19.397 1.00 94.81 89 GLY A C 1
ATOM 702 O O . GLY A 1 89 ? 0.155 4.894 19.294 1.00 94.81 89 GLY A O 1
ATOM 703 N N . ASN A 1 90 ? -1.982 4.935 19.971 1.00 96.69 90 ASN A N 1
ATOM 704 C CA . ASN A 1 90 ? -1.970 3.545 20.422 1.00 96.69 90 ASN A CA 1
ATOM 705 C C . ASN A 1 90 ? -2.103 2.601 19.222 1.00 96.69 90 ASN A C 1
ATOM 707 O O . ASN A 1 90 ? -2.891 2.874 18.313 1.00 96.69 90 ASN A O 1
ATOM 711 N N . PRO A 1 91 ? -1.391 1.464 19.214 1.00 97.81 91 PRO A N 1
ATOM 712 C CA . PRO A 1 91 ? -1.490 0.495 18.133 1.00 97.81 91 PRO A CA 1
ATOM 713 C C . PRO A 1 91 ? -2.886 -0.128 18.058 1.00 97.81 91 PRO A C 1
ATOM 715 O O . PRO A 1 91 ? -3.457 -0.552 19.066 1.00 97.81 91 PRO A O 1
ATOM 718 N N . VAL A 1 92 ? -3.419 -0.247 16.842 1.00 98.06 92 VAL A N 1
ATOM 719 C CA . VAL A 1 92 ? -4.732 -0.850 16.598 1.00 98.06 92 VAL A CA 1
ATOM 720 C C . VAL A 1 92 ? -4.554 -2.190 15.902 1.00 98.06 92 VAL A C 1
ATOM 722 O O . VAL A 1 92 ? -4.239 -2.250 14.718 1.00 98.06 92 VAL A O 1
ATOM 725 N N . ALA A 1 93 ? -4.814 -3.277 16.627 1.00 98.12 93 ALA A N 1
ATOM 726 C CA . ALA A 1 93 ? -4.760 -4.635 16.088 1.00 98.12 93 ALA A CA 1
ATOM 727 C C . ALA A 1 93 ? -6.008 -5.019 15.284 1.00 98.12 93 ALA A C 1
ATOM 729 O O . ALA A 1 93 ? -7.107 -4.531 15.569 1.00 98.12 93 ALA A O 1
ATOM 730 N N . ASN A 1 94 ? -5.863 -5.964 14.353 1.00 98.12 94 ASN A N 1
ATOM 731 C CA . ASN A 1 94 ? -6.931 -6.512 13.511 1.00 98.12 94 ASN A CA 1
ATOM 732 C C . ASN A 1 94 ? -7.709 -5.446 12.718 1.00 98.12 94 ASN A C 1
ATOM 734 O O . ASN A 1 94 ? -8.900 -5.617 12.458 1.00 98.12 94 ASN A O 1
ATOM 738 N N . ALA A 1 95 ? -7.070 -4.329 12.369 1.00 98.50 95 ALA A N 1
ATOM 739 C CA . ALA A 1 95 ? -7.600 -3.416 11.365 1.00 98.50 95 ALA A CA 1
ATOM 740 C C . ALA A 1 95 ? -7.387 -4.043 9.984 1.00 98.50 95 ALA A C 1
ATOM 742 O O . ALA A 1 95 ? -6.328 -4.617 9.736 1.00 98.50 95 ALA A O 1
ATOM 743 N N . LEU A 1 96 ? -8.388 -3.959 9.111 1.00 98.69 96 LEU A N 1
ATOM 744 C CA . LEU A 1 96 ? -8.290 -4.368 7.713 1.00 98.69 96 LEU A CA 1
ATOM 745 C C . LEU A 1 96 ? -7.601 -3.254 6.928 1.00 98.69 96 LEU A C 1
ATOM 747 O O . LEU A 1 96 ? -8.053 -2.116 6.975 1.00 98.69 96 LEU A O 1
ATOM 751 N N . ILE A 1 97 ? -6.554 -3.579 6.180 1.00 98.75 97 ILE A N 1
ATOM 752 C CA . ILE A 1 97 ? -5.880 -2.667 5.260 1.00 98.75 97 ILE A CA 1
ATOM 753 C C . ILE A 1 97 ? -6.213 -3.121 3.845 1.00 98.75 97 ILE A C 1
ATOM 755 O O . ILE A 1 97 ? -5.740 -4.170 3.416 1.00 98.75 97 ILE A O 1
ATOM 759 N N . SER A 1 98 ? -7.030 -2.349 3.135 1.00 98.75 98 SER A N 1
ATOM 760 C CA . SER A 1 98 ? -7.292 -2.539 1.705 1.00 98.75 98 SER A CA 1
ATOM 761 C C . SER A 1 98 ? -6.197 -1.854 0.901 1.00 98.75 98 SER A C 1
ATOM 763 O O . SER A 1 98 ? -5.826 -0.729 1.228 1.00 98.75 98 SER A O 1
ATOM 765 N N . ILE A 1 99 ? -5.666 -2.530 -0.114 1.00 98.75 99 ILE A N 1
ATOM 766 C CA . ILE A 1 99 ? -4.508 -2.081 -0.890 1.00 98.75 99 ILE A CA 1
ATOM 767 C C . ILE A 1 99 ? -4.879 -2.115 -2.367 1.00 98.75 99 ILE A C 1
ATOM 769 O O . ILE A 1 99 ? -5.263 -3.166 -2.881 1.00 98.75 99 ILE A O 1
ATOM 773 N N . GLN A 1 100 ? -4.723 -0.984 -3.041 1.00 98.69 100 GLN A N 1
ATOM 774 C CA . GLN A 1 100 ? -4.848 -0.858 -4.487 1.00 98.69 100 GLN A CA 1
ATOM 775 C C . GLN A 1 100 ? -3.561 -0.252 -5.035 1.00 98.69 100 GLN A C 1
ATOM 777 O O . GLN A 1 100 ? -3.061 0.733 -4.495 1.00 98.69 100 GLN A O 1
ATOM 782 N N . VAL A 1 101 ? -3.012 -0.862 -6.078 1.00 98.44 101 VAL A N 1
ATOM 783 C CA . VAL A 1 101 ? -1.852 -0.346 -6.802 1.00 98.44 101 VAL A CA 1
ATOM 784 C C . VAL A 1 101 ? -2.303 0.000 -8.203 1.00 98.44 101 VAL A C 1
ATOM 786 O O . VAL A 1 101 ? -2.788 -0.882 -8.911 1.00 98.44 101 VAL A O 1
ATOM 789 N N . ASP A 1 102 ? -2.095 1.250 -8.584 1.00 98.38 102 ASP A N 1
ATOM 790 C CA . ASP A 1 102 ? -2.382 1.767 -9.911 1.00 98.38 102 ASP A CA 1
ATOM 791 C C . ASP A 1 102 ? -1.069 1.982 -10.665 1.00 98.38 102 ASP A C 1
ATOM 793 O O . ASP A 1 102 ? -0.054 2.410 -10.095 1.00 98.38 102 ASP A O 1
ATOM 797 N N . ASP A 1 103 ? -1.087 1.648 -11.946 1.00 97.25 103 ASP A N 1
ATOM 798 C CA . ASP A 1 103 ? 0.021 1.880 -12.856 1.00 97.25 103 ASP A CA 1
ATOM 799 C C . ASP A 1 103 ? 0.138 3.373 -13.245 1.00 97.25 103 ASP A C 1
ATOM 801 O O . ASP A 1 103 ? -0.705 4.196 -12.867 1.00 97.25 103 ASP A O 1
ATOM 805 N N . PRO A 1 104 ? 1.187 3.773 -13.988 1.00 96.88 104 PRO A N 1
ATOM 806 C CA . PRO A 1 104 ? 1.374 5.163 -14.401 1.00 96.88 104 PRO A CA 1
ATOM 807 C C . PRO A 1 104 ? 0.256 5.712 -15.303 1.00 96.88 104 PRO A C 1
ATOM 809 O O . PRO A 1 104 ? 0.111 6.932 -15.410 1.00 96.88 104 PRO A O 1
ATOM 812 N N . SER A 1 105 ? -0.517 4.836 -15.949 1.00 96.56 105 SER A N 1
ATOM 813 C CA . SER A 1 105 ? -1.678 5.185 -16.774 1.00 96.56 105 SER A CA 1
ATOM 814 C C . SER A 1 105 ? -2.959 5.351 -15.944 1.00 96.56 105 SER A C 1
ATOM 816 O O . SER A 1 105 ? -3.938 5.916 -16.435 1.00 96.56 105 SER A O 1
ATOM 818 N N . GLY A 1 106 ? -2.934 4.944 -14.671 1.00 96.06 106 GLY A N 1
ATOM 819 C CA . GLY A 1 106 ? -4.063 4.977 -13.744 1.00 96.06 106 GLY A CA 1
ATOM 820 C C . GLY A 1 106 ? -4.916 3.708 -13.767 1.00 96.06 106 GLY A C 1
ATOM 821 O O . GLY A 1 106 ? -5.998 3.707 -13.177 1.00 96.06 106 GLY A O 1
ATOM 822 N N . ASP A 1 107 ? -4.458 2.648 -14.435 1.00 97.06 107 ASP A N 1
ATOM 823 C CA . ASP A 1 107 ? -5.129 1.352 -14.438 1.00 97.06 107 ASP A CA 1
ATOM 824 C C . ASP A 1 107 ? -4.725 0.531 -13.208 1.00 97.06 107 ASP A C 1
ATOM 826 O O . ASP A 1 107 ? -3.598 0.599 -12.716 1.00 97.06 107 ASP A O 1
ATOM 830 N N . ILE A 1 108 ? -5.658 -0.278 -12.702 1.00 97.31 108 ILE A N 1
ATOM 831 C CA . ILE A 1 108 ? -5.425 -1.101 -11.510 1.00 97.31 108 ILE A CA 1
ATOM 832 C C . ILE A 1 108 ? -4.472 -2.246 -11.864 1.00 97.31 108 ILE A C 1
ATOM 834 O O . ILE A 1 108 ? -4.854 -3.203 -12.542 1.00 97.31 108 ILE A O 1
ATOM 838 N N . LEU A 1 109 ? -3.259 -2.190 -11.321 1.00 96.88 109 LEU A N 1
ATOM 839 C CA . LEU A 1 109 ? -2.258 -3.247 -11.416 1.00 96.88 109 LEU A CA 1
ATOM 840 C C . LEU A 1 109 ? -2.516 -4.365 -10.401 1.00 96.88 109 LEU A C 1
ATOM 842 O O . LEU A 1 109 ? -2.388 -5.549 -10.716 1.00 96.88 109 LEU A O 1
ATOM 846 N N . HIS A 1 110 ? -2.834 -3.998 -9.155 1.00 98.06 110 HIS A N 1
ATOM 847 C CA . HIS A 1 110 ? -2.943 -4.950 -8.047 1.00 98.06 110 HIS A CA 1
ATOM 848 C C . HIS A 1 110 ? -4.017 -4.555 -7.040 1.00 98.06 110 HIS A C 1
ATOM 850 O O . HIS A 1 110 ? -4.141 -3.391 -6.669 1.00 98.06 110 HIS A O 1
ATOM 856 N N . LEU A 1 111 ? -4.736 -5.556 -6.531 1.00 98.31 111 LEU A N 1
ATOM 857 C CA . LEU A 1 111 ? -5.643 -5.430 -5.393 1.00 98.31 111 LEU A CA 1
ATOM 858 C C . LEU A 1 111 ? -5.246 -6.440 -4.321 1.00 98.31 111 LEU A C 1
ATOM 860 O O . LEU A 1 111 ? -5.010 -7.616 -4.604 1.00 98.31 111 LEU A O 1
ATOM 864 N N . GLY A 1 112 ? -5.200 -5.994 -3.073 1.00 98.12 112 GLY A N 1
ATOM 865 C CA . GLY A 1 112 ? -4.829 -6.829 -1.944 1.00 98.12 112 GLY A CA 1
ATOM 866 C C . GLY A 1 112 ? -5.461 -6.380 -0.639 1.00 98.12 112 GLY A C 1
ATOM 867 O O . GLY A 1 112 ? -6.080 -5.321 -0.543 1.00 98.12 112 GLY A O 1
ATOM 868 N N . ALA A 1 113 ? -5.289 -7.214 0.380 1.00 98.19 113 ALA A N 1
ATOM 869 C CA . ALA A 1 113 ? -5.693 -6.892 1.733 1.00 98.19 113 ALA A CA 1
ATOM 870 C C . ALA A 1 113 ? -4.719 -7.495 2.746 1.00 98.19 113 ALA A C 1
ATOM 872 O O . ALA A 1 113 ? -4.222 -8.606 2.553 1.00 98.19 113 ALA A O 1
ATOM 873 N N . ALA A 1 114 ? -4.499 -6.776 3.841 1.00 98.50 114 ALA A N 1
ATOM 874 C CA . ALA A 1 114 ? -3.718 -7.219 4.989 1.00 98.50 114 ALA A CA 1
ATOM 875 C C . ALA A 1 114 ? -4.462 -6.902 6.293 1.00 98.50 114 ALA A C 1
ATOM 877 O O . ALA A 1 114 ? -5.426 -6.138 6.301 1.00 98.50 114 ALA A O 1
ATOM 878 N N . PHE A 1 115 ? -4.004 -7.476 7.403 1.00 98.62 115 PHE A N 1
ATOM 879 C CA . PHE A 1 115 ? -4.494 -7.134 8.737 1.00 98.62 115 PHE A CA 1
ATOM 880 C C . PHE A 1 115 ? -3.345 -6.666 9.619 1.00 98.62 115 PHE A C 1
ATOM 882 O O . PHE A 1 115 ? -2.254 -7.239 9.573 1.00 98.62 115 PHE A O 1
ATOM 889 N N . SER A 1 116 ? -3.598 -5.653 10.446 1.00 98.69 116 SER A N 1
ATOM 890 C CA . SER A 1 116 ? -2.634 -5.239 11.462 1.00 98.69 116 SER A CA 1
ATOM 891 C C . SER A 1 116 ? -2.532 -6.275 12.586 1.00 98.69 116 SER A C 1
ATOM 893 O O . SER A 1 116 ? -3.526 -6.868 13.017 1.00 98.69 116 SER A O 1
ATOM 895 N N . ASN A 1 117 ? -1.320 -6.493 13.085 1.00 98.56 117 ASN A N 1
ATOM 896 C CA . ASN A 1 117 ? -1.045 -7.398 14.198 1.00 98.56 117 ASN A CA 1
ATOM 897 C C . ASN A 1 117 ? -1.288 -6.721 15.566 1.00 98.56 117 ASN A C 1
ATOM 899 O O . ASN A 1 117 ? -1.766 -5.592 15.642 1.00 98.56 117 ASN A O 1
ATOM 903 N N . GLY A 1 118 ? -0.942 -7.401 16.666 1.00 97.81 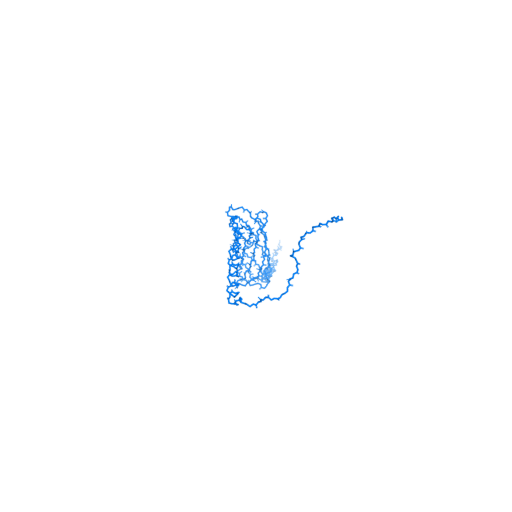118 GLY A N 1
ATOM 904 C CA . GLY A 1 118 ? -1.090 -6.878 18.035 1.00 97.81 118 GLY A CA 1
ATOM 905 C C . GLY A 1 118 ? -0.372 -5.548 18.314 1.00 97.81 118 GLY A C 1
ATOM 906 O O . GLY A 1 118 ? -0.796 -4.802 19.190 1.00 97.81 118 GLY A O 1
ATOM 907 N N . GLU A 1 119 ? 0.675 -5.237 17.551 1.00 97.81 119 GLU A N 1
ATOM 908 C CA . GLU A 1 119 ? 1.464 -4.000 17.635 1.00 97.81 119 GLU A CA 1
ATOM 909 C C . GLU A 1 119 ? 1.009 -2.955 16.603 1.00 97.81 119 GLU A C 1
ATOM 911 O O . GLU A 1 119 ? 1.667 -1.938 16.403 1.00 97.81 119 GLU A O 1
ATOM 916 N N . GLY A 1 120 ? -0.113 -3.199 15.919 1.00 98.12 120 GLY A N 1
ATOM 917 C CA . GLY A 1 120 ? -0.633 -2.330 14.867 1.00 98.12 120 GLY A CA 1
ATOM 918 C C . GLY A 1 120 ? 0.138 -2.425 13.548 1.00 98.12 120 GLY A C 1
ATOM 919 O O . GLY A 1 120 ? -0.239 -1.757 12.592 1.00 98.12 120 GLY A O 1
ATOM 920 N N . ALA A 1 121 ? 1.182 -3.249 13.450 1.00 98.62 121 ALA A N 1
ATOM 921 C CA . ALA A 1 121 ? 2.006 -3.368 12.250 1.00 98.62 121 ALA A CA 1
ATOM 922 C C . ALA A 1 121 ? 1.367 -4.282 11.194 1.00 98.62 121 ALA A C 1
ATOM 924 O O . ALA A 1 121 ? 0.711 -5.270 11.530 1.00 98.62 121 ALA A O 1
ATOM 925 N N . PHE A 1 122 ? 1.602 -3.987 9.916 1.00 98.75 122 PHE A N 1
ATOM 926 C CA . PHE A 1 122 ? 1.201 -4.827 8.785 1.00 98.75 122 PHE A CA 1
ATOM 927 C C . PHE A 1 122 ? 2.306 -4.892 7.723 1.00 98.75 122 PHE A C 1
ATOM 929 O O . PHE A 1 122 ? 3.180 -4.026 7.656 1.00 98.75 122 PHE A O 1
ATOM 936 N N . SER A 1 123 ? 2.250 -5.929 6.888 1.00 98.38 123 SER A N 1
ATOM 937 C CA . SER A 1 123 ? 3.128 -6.102 5.732 1.00 98.38 123 SER A CA 1
ATOM 938 C C . SER A 1 123 ? 2.344 -6.732 4.585 1.00 98.38 123 SER A C 1
ATOM 940 O O . SER A 1 123 ? 1.489 -7.589 4.825 1.00 98.38 123 SER A O 1
ATOM 942 N N . HIS A 1 124 ? 2.612 -6.297 3.357 1.00 98.50 124 HIS A N 1
ATOM 943 C CA . HIS A 1 124 ? 2.002 -6.833 2.142 1.00 98.50 124 HIS A CA 1
ATOM 944 C C . HIS A 1 124 ? 3.011 -6.851 1.004 1.00 98.50 124 HIS A C 1
ATOM 946 O O . HIS A 1 124 ? 3.824 -5.936 0.872 1.00 98.50 124 HIS A O 1
ATOM 952 N N . GLU A 1 125 ? 2.934 -7.873 0.161 1.00 98.19 125 GLU A N 1
ATOM 953 C CA . GLU A 1 125 ? 3.828 -8.036 -0.980 1.00 98.19 125 GLU A CA 1
ATOM 954 C C . GLU A 1 125 ? 3.020 -8.200 -2.264 1.00 98.19 125 GLU A C 1
ATOM 956 O O . GLU A 1 125 ? 1.963 -8.838 -2.291 1.00 98.19 125 GLU A O 1
ATOM 961 N N . PHE A 1 126 ? 3.522 -7.614 -3.344 1.00 97.69 126 PHE A N 1
ATOM 962 C CA . PHE A 1 126 ? 2.985 -7.803 -4.684 1.00 97.69 126 PHE A CA 1
ATOM 963 C C . PHE A 1 126 ? 4.119 -7.818 -5.698 1.00 97.69 126 PHE A C 1
ATOM 965 O O . PHE A 1 126 ? 5.211 -7.313 -5.444 1.00 97.69 126 PHE A O 1
ATOM 972 N N . ARG A 1 127 ? 3.871 -8.436 -6.849 1.00 96.69 127 ARG A N 1
ATOM 973 C CA . ARG A 1 127 ? 4.873 -8.570 -7.899 1.00 96.69 127 ARG A CA 1
ATOM 974 C C . ARG A 1 127 ? 4.565 -7.616 -9.039 1.00 96.69 127 ARG A C 1
ATOM 976 O O . ARG 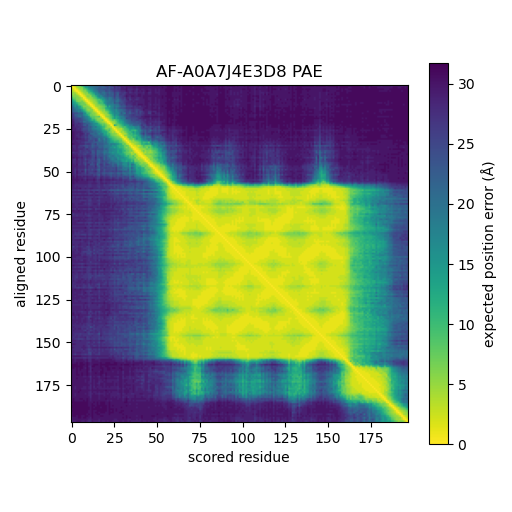A 1 127 ? 3.442 -7.625 -9.535 1.00 96.69 127 ARG A O 1
ATOM 983 N N . ILE A 1 128 ? 5.562 -6.850 -9.471 1.00 96.06 128 ILE A N 1
ATOM 984 C CA . ILE A 1 128 ? 5.461 -6.045 -10.689 1.00 96.06 128 ILE A CA 1
ATOM 985 C C . ILE A 1 128 ? 5.476 -7.012 -11.883 1.00 96.06 128 ILE A C 1
ATOM 987 O O . ILE A 1 128 ? 6.357 -7.876 -11.938 1.00 96.06 128 ILE A O 1
ATOM 991 N N . PRO A 1 129 ? 4.525 -6.931 -12.827 1.00 94.38 129 PRO A N 1
ATOM 992 C CA . PRO A 1 129 ? 4.564 -7.727 -14.049 1.00 94.38 129 PRO A CA 1
ATOM 993 C C . PRO A 1 129 ? 5.873 -7.537 -14.827 1.00 94.38 129 PRO A C 1
ATOM 995 O O . PRO A 1 129 ? 6.519 -6.498 -14.748 1.00 94.38 129 PRO A O 1
ATOM 998 N N . TYR A 1 130 ? 6.289 -8.554 -15.579 1.00 91.38 130 TYR A N 1
ATOM 999 C CA . TYR A 1 130 ? 7.522 -8.480 -16.376 1.00 91.38 130 TYR A CA 1
ATOM 1000 C C . TYR A 1 130 ? 7.406 -7.540 -17.584 1.00 91.38 130 TYR A C 1
ATOM 1002 O O . TYR A 1 130 ? 8.415 -7.102 -18.123 1.00 91.38 130 TYR A O 1
ATOM 1010 N N . ASP A 1 131 ? 6.182 -7.250 -18.008 1.00 90.31 131 ASP A N 1
ATOM 1011 C CA . ASP A 1 131 ? 5.806 -6.343 -19.091 1.00 90.31 131 ASP A CA 1
ATOM 1012 C C . ASP A 1 131 ? 5.298 -4.987 -18.574 1.00 90.31 131 ASP A C 1
ATOM 1014 O O . ASP A 1 131 ? 4.743 -4.203 -19.340 1.00 90.31 131 ASP A O 1
ATOM 1018 N N . ALA A 1 132 ? 5.489 -4.709 -17.281 1.00 91.75 132 ALA A N 1
ATOM 1019 C CA . ALA A 1 132 ? 5.081 -3.464 -16.652 1.00 91.75 132 ALA A CA 1
ATOM 1020 C C . ALA A 1 132 ? 5.792 -2.255 -17.276 1.00 91.75 132 ALA A C 1
ATOM 1022 O O . ALA A 1 132 ? 7.006 -2.266 -17.504 1.00 91.75 132 ALA A O 1
ATOM 1023 N N . GLU A 1 133 ? 5.038 -1.182 -17.508 1.00 93.06 133 GLU A N 1
ATOM 1024 C CA . GLU A 1 133 ? 5.600 0.067 -18.005 1.00 93.06 133 GLU A CA 1
ATOM 1025 C C . GLU A 1 133 ? 6.464 0.738 -16.936 1.00 93.06 133 GLU A C 1
ATOM 1027 O O . GLU A 1 133 ? 6.155 0.718 -15.741 1.00 93.06 133 GLU A O 1
ATOM 1032 N N . ALA A 1 134 ? 7.548 1.375 -17.370 1.00 94.25 134 ALA A N 1
ATOM 1033 C CA . ALA A 1 134 ? 8.349 2.200 -16.484 1.00 94.25 134 ALA A CA 1
ATOM 1034 C C . ALA A 1 134 ? 7.570 3.459 -16.087 1.00 94.25 134 ALA A C 1
ATOM 1036 O O . ALA A 1 134 ? 6.989 4.139 -16.932 1.00 94.25 134 ALA A O 1
ATOM 1037 N N . GLY A 1 135 ? 7.612 3.813 -14.808 1.00 96.31 135 GLY A N 1
ATOM 1038 C CA . GLY A 1 135 ? 6.950 5.002 -14.297 1.00 96.31 135 GLY A CA 1
ATOM 1039 C C . GLY A 1 135 ? 6.660 4.928 -12.808 1.00 96.31 135 GLY A C 1
ATOM 1040 O O . GLY A 1 135 ? 7.089 4.014 -12.103 1.00 96.31 135 GLY A O 1
ATOM 1041 N N . THR A 1 136 ? 5.946 5.936 -12.320 1.00 97.50 136 THR A N 1
ATOM 1042 C CA . THR A 1 136 ? 5.550 6.025 -10.914 1.00 97.50 136 THR A CA 1
ATOM 1043 C C . THR A 1 136 ? 4.224 5.313 -10.711 1.00 97.50 136 THR A C 1
ATOM 1045 O O . THR A 1 136 ? 3.218 5.720 -11.283 1.00 97.50 136 THR A O 1
ATOM 1048 N N . TYR A 1 137 ? 4.227 4.297 -9.855 1.00 97.75 137 TYR A N 1
ATOM 1049 C CA . TYR A 1 137 ? 3.039 3.542 -9.473 1.00 97.75 137 TYR A CA 1
ATOM 1050 C C . TYR A 1 137 ? 2.476 4.131 -8.184 1.00 97.75 137 TYR A C 1
ATOM 1052 O O . TYR A 1 137 ? 3.233 4.437 -7.252 1.00 97.75 137 TYR A O 1
ATOM 1060 N N . ALA A 1 138 ? 1.159 4.307 -8.131 1.00 98.25 138 ALA A N 1
ATOM 1061 C CA . ALA A 1 138 ? 0.462 4.832 -6.965 1.00 98.25 138 ALA A CA 1
ATOM 1062 C C . ALA A 1 138 ? -0.081 3.676 -6.125 1.00 98.25 138 ALA A C 1
ATOM 1064 O O . ALA A 1 138 ? -0.709 2.762 -6.644 1.00 98.25 138 ALA A O 1
ATOM 1065 N N . ILE A 1 139 ? 0.159 3.704 -4.817 1.00 98.50 139 ILE A N 1
ATOM 1066 C CA . ILE A 1 139 ? -0.319 2.685 -3.884 1.00 98.50 139 ILE A CA 1
ATOM 1067 C C . ILE A 1 139 ? -1.264 3.368 -2.906 1.00 98.50 139 ILE A C 1
ATOM 1069 O O . ILE A 1 139 ? -0.842 4.173 -2.073 1.00 98.50 139 ILE A O 1
ATOM 1073 N N . HIS A 1 140 ? -2.539 3.024 -3.003 1.00 98.62 140 HIS A N 1
ATOM 1074 C CA . HIS A 1 140 ? -3.610 3.499 -2.147 1.00 98.62 140 HIS A CA 1
ATOM 1075 C C . HIS A 1 140 ? -3.872 2.475 -1.048 1.00 98.62 140 HIS A C 1
ATOM 1077 O O . HIS A 1 140 ? -4.120 1.299 -1.326 1.00 98.62 140 HIS A O 1
ATOM 1083 N N . LEU A 1 141 ? -3.811 2.917 0.207 1.00 98.69 141 LEU A N 1
ATOM 1084 C CA . LEU A 1 141 ? -4.095 2.081 1.366 1.00 98.69 141 LEU A CA 1
ATOM 1085 C C . LEU A 1 141 ? -5.235 2.678 2.177 1.00 98.69 141 LEU A C 1
ATOM 1087 O O . LEU A 1 141 ? -5.182 3.855 2.530 1.00 98.69 141 LEU A O 1
ATOM 1091 N N . THR A 1 142 ? -6.211 1.851 2.542 1.00 98.62 142 THR A N 1
ATOM 1092 C CA . THR A 1 142 ? -7.321 2.235 3.422 1.00 98.62 142 THR A CA 1
ATOM 1093 C C . THR A 1 142 ? -7.392 1.288 4.610 1.00 98.62 142 THR A C 1
ATOM 1095 O O . THR A 1 142 ? -7.636 0.093 4.441 1.00 98.62 142 THR A O 1
ATOM 1098 N N . ALA A 1 143 ? -7.188 1.820 5.812 1.00 98.50 143 ALA A N 1
ATOM 1099 C CA . ALA A 1 143 ? -7.392 1.115 7.067 1.00 98.50 143 ALA A CA 1
ATOM 1100 C C . ALA A 1 143 ? -8.851 1.250 7.518 1.00 98.50 143 ALA A C 1
ATOM 1102 O O . ALA A 1 143 ? -9.373 2.360 7.607 1.00 98.50 143 ALA A O 1
ATOM 1103 N N . SER A 1 144 ? -9.481 0.125 7.851 1.00 98.06 144 SER A N 1
ATOM 1104 C CA . SER A 1 144 ? -10.847 0.066 8.364 1.00 98.06 144 SER A CA 1
ATOM 1105 C C . SER A 1 144 ? -10.964 -0.884 9.547 1.00 98.06 144 SER A C 1
ATOM 1107 O O . SER A 1 144 ? -10.355 -1.960 9.583 1.00 98.06 144 SER A O 1
ATOM 1109 N N . LYS A 1 145 ? -11.766 -0.495 10.539 1.00 97.00 145 LYS A N 1
ATOM 1110 C CA . LYS A 1 145 ? -12.102 -1.342 11.684 1.00 97.00 145 LYS A CA 1
ATOM 1111 C C . LYS A 1 145 ? -13.428 -0.913 12.293 1.00 97.00 145 LYS A C 1
ATOM 1113 O O . LYS A 1 145 ? -13.654 0.264 12.551 1.00 97.00 145 LYS A O 1
ATOM 1118 N N . GLN A 1 146 ? -14.283 -1.885 12.611 1.00 95.25 146 GLN A N 1
ATOM 1119 C CA . GLN A 1 146 ? -15.555 -1.609 13.275 1.00 95.25 146 GLN A CA 1
ATOM 1120 C C . 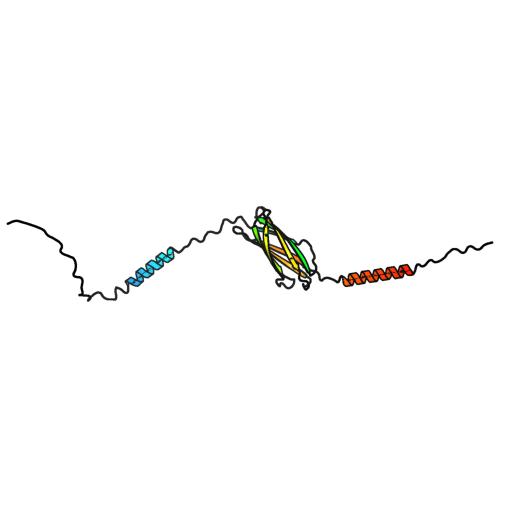GLN A 1 146 ? -15.342 -0.805 14.569 1.00 95.25 146 GLN A C 1
ATOM 1122 O O . GLN A 1 146 ? -14.554 -1.195 15.433 1.00 95.25 146 GLN A O 1
ATOM 1127 N N . GLY A 1 147 ? -16.083 0.296 14.704 1.00 92.50 147 GLY A N 1
ATOM 1128 C CA . GLY A 1 147 ? -15.997 1.190 15.859 1.00 92.50 147 GLY A CA 1
ATOM 1129 C C . GLY A 1 147 ? -14.927 2.277 15.743 1.00 92.50 147 GLY A C 1
ATOM 1130 O O . GLY A 1 147 ? -14.800 3.059 16.676 1.00 92.50 147 GLY A O 1
ATOM 1131 N N . TYR A 1 148 ? -14.196 2.352 14.632 1.00 94.69 148 TYR A N 1
ATOM 1132 C CA . TYR A 1 148 ? -13.320 3.471 14.288 1.00 94.69 148 TYR A CA 1
ATOM 1133 C C . TYR A 1 148 ? -13.800 4.140 12.997 1.00 94.69 148 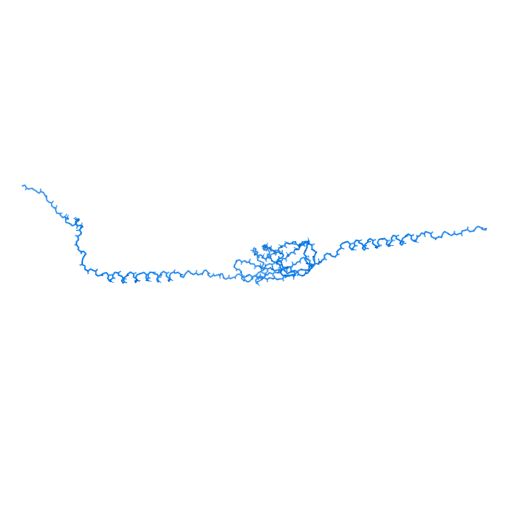TYR A C 1
ATOM 1135 O O . TYR A 1 148 ? -14.520 3.520 12.211 1.00 94.69 148 TYR A O 1
ATOM 1143 N N . SER A 1 149 ? -13.385 5.385 12.777 1.00 95.44 149 SER A N 1
ATOM 1144 C CA . SER A 1 149 ? -13.446 5.989 11.442 1.00 95.44 149 SER A CA 1
ATOM 1145 C C . SER A 1 149 ? -12.291 5.469 10.588 1.00 95.44 149 SER A C 1
ATOM 1147 O O . SER A 1 149 ? -11.156 5.378 11.065 1.00 95.44 149 SER A O 1
ATOM 1149 N N . ASP A 1 150 ? -12.588 5.129 9.335 1.00 96.81 150 ASP A N 1
ATOM 1150 C CA . ASP A 1 150 ? -11.590 4.672 8.369 1.00 96.81 150 ASP A CA 1
ATOM 1151 C C . ASP A 1 150 ? -10.566 5.774 8.065 1.00 96.81 150 ASP A C 1
ATOM 1153 O O . ASP A 1 150 ? -10.866 6.964 8.142 1.00 96.81 150 ASP A O 1
ATOM 1157 N N . SER A 1 151 ? -9.364 5.365 7.666 1.00 97.50 151 SER A N 1
ATOM 1158 C CA . SER A 1 151 ? -8.266 6.267 7.313 1.00 97.50 151 SER A CA 1
ATOM 1159 C C . SER A 1 151 ? -7.579 5.791 6.049 1.00 97.50 151 SER A C 1
ATOM 1161 O O . SER A 1 151 ? -7.484 4.586 5.814 1.00 97.50 151 SER A O 1
ATOM 1163 N N . SER A 1 152 ? -7.113 6.716 5.214 1.00 97.81 152 SER A N 1
ATOM 1164 C CA . SER A 1 152 ? -6.454 6.381 3.951 1.00 97.81 152 SER A CA 1
ATOM 1165 C C . SER A 1 152 ? -5.151 7.141 3.768 1.00 97.81 152 SER A C 1
ATOM 1167 O O . SER A 1 152 ? -5.026 8.295 4.172 1.00 97.81 152 SER A O 1
ATOM 1169 N N . THR A 1 153 ? -4.187 6.497 3.119 1.00 98.38 153 THR A N 1
ATOM 1170 C CA . THR A 1 153 ? -2.911 7.099 2.734 1.00 98.38 153 THR A CA 1
ATOM 1171 C C . THR A 1 153 ? -2.520 6.661 1.330 1.00 98.38 153 THR A C 1
ATOM 1173 O O . THR A 1 153 ? -2.981 5.632 0.831 1.00 98.38 153 THR A O 1
ATOM 1176 N N . GLN A 1 154 ? -1.668 7.454 0.690 1.00 98.25 154 GLN A N 1
ATOM 1177 C CA . GLN A 1 154 ? -1.119 7.158 -0.622 1.00 98.25 154 GLN A CA 1
ATOM 1178 C C . GLN A 1 154 ? 0.402 7.234 -0.556 1.00 98.25 154 GLN A C 1
ATOM 1180 O O . GLN A 1 154 ? 0.969 8.224 -0.092 1.00 98.25 154 GLN A O 1
ATOM 1185 N N . ILE A 1 155 ? 1.054 6.189 -1.051 1.00 98.06 155 ILE A N 1
ATOM 1186 C CA . ILE A 1 155 ? 2.501 6.147 -1.268 1.00 98.06 155 ILE A CA 1
ATOM 1187 C C . ILE A 1 155 ? 2.775 5.834 -2.737 1.00 98.06 155 ILE A C 1
ATOM 1189 O O . ILE A 1 155 ? 1.858 5.541 -3.503 1.00 98.06 155 ILE A O 1
ATOM 1193 N N . SER A 1 156 ? 4.034 5.905 -3.147 1.00 97.06 156 SER A N 1
ATOM 1194 C CA . SER A 1 156 ? 4.429 5.576 -4.511 1.00 97.06 156 SER A CA 1
ATOM 1195 C C . SER A 1 156 ? 5.733 4.796 -4.551 1.00 97.06 156 SER A C 1
ATOM 1197 O O . SER A 1 156 ? 6.530 4.826 -3.609 1.00 97.06 156 SER A O 1
ATOM 1199 N N . CYS A 1 157 ? 5.948 4.097 -5.659 1.00 96.00 157 CYS A N 1
ATOM 1200 C CA . CYS A 1 157 ? 7.232 3.507 -6.009 1.00 96.00 157 CYS A CA 1
ATOM 1201 C C . CYS A 1 157 ? 7.547 3.768 -7.481 1.00 96.00 157 CYS A C 1
ATOM 1203 O O . CYS A 1 157 ? 6.641 3.849 -8.314 1.00 96.00 157 CYS A O 1
ATOM 1205 N N . LEU A 1 158 ? 8.832 3.906 -7.801 1.00 96.56 158 LEU A N 1
ATOM 1206 C CA . LEU A 1 158 ? 9.286 4.084 -9.174 1.00 96.56 158 LEU A CA 1
ATOM 1207 C C . LEU A 1 158 ? 9.673 2.725 -9.760 1.00 96.56 158 LEU A C 1
ATOM 1209 O O . LEU A 1 158 ? 10.569 2.061 -9.243 1.00 96.56 158 LEU A O 1
ATOM 1213 N N . VAL A 1 159 ? 9.018 2.330 -10.846 1.00 96.00 159 VAL A N 1
ATOM 1214 C CA . VAL A 1 159 ? 9.432 1.182 -11.654 1.00 96.00 159 VAL A CA 1
ATOM 1215 C C . VAL A 1 159 ? 10.276 1.702 -12.802 1.00 96.00 159 VAL A C 1
ATOM 1217 O O . VAL A 1 159 ? 9.852 2.592 -13.543 1.00 96.00 159 VAL A O 1
ATOM 1220 N N . VAL A 1 160 ? 11.484 1.176 -12.939 1.00 92.62 160 VAL A N 1
ATOM 1221 C CA . VAL A 1 160 ? 12.378 1.520 -14.043 1.00 92.62 160 VAL A CA 1
ATOM 1222 C C . VAL A 1 160 ? 12.316 0.437 -15.108 1.00 92.62 160 VAL A C 1
ATOM 1224 O O . VAL A 1 160 ? 12.142 -0.743 -14.814 1.00 92.62 160 VAL A O 1
ATOM 1227 N N . ALA A 1 161 ? 12.444 0.848 -16.369 1.00 79.50 161 ALA A N 1
ATOM 1228 C CA . ALA A 1 161 ? 12.672 -0.109 -17.438 1.00 79.50 161 ALA A CA 1
ATOM 1229 C C . ALA A 1 161 ? 14.011 -0.792 -17.160 1.00 79.50 161 ALA A C 1
ATOM 1231 O O . ALA A 1 161 ? 15.005 -0.103 -16.910 1.00 79.50 161 ALA A O 1
ATOM 1232 N N . GLU A 1 162 ? 14.039 -2.121 -17.227 1.00 68.62 162 GLU A N 1
ATOM 1233 C CA . GLU A 1 162 ? 15.283 -2.872 -17.147 1.00 68.62 162 GLU A CA 1
ATOM 1234 C C . GLU A 1 162 ? 16.179 -2.425 -18.311 1.00 68.62 162 GLU A C 1
ATOM 1236 O O . GLU A 1 162 ? 15.989 -2.827 -19.459 1.00 68.62 162 GLU A O 1
ATOM 1241 N N . PHE A 1 163 ? 17.152 -1.548 -18.049 1.00 59.31 163 PHE A N 1
ATOM 1242 C CA . PHE A 1 163 ? 18.136 -1.178 -19.060 1.00 59.31 163 PHE A CA 1
ATOM 1243 C C . PHE A 1 163 ? 19.245 -2.233 -19.077 1.00 59.31 163 PHE A C 1
ATOM 1245 O O . PHE A 1 163 ? 20.351 -2.037 -18.582 1.00 59.31 163 PHE A O 1
ATOM 1252 N N . GLU A 1 164 ? 18.887 -3.373 -19.668 1.00 59.31 164 GLU A N 1
ATOM 1253 C CA . GLU A 1 164 ? 19.747 -4.319 -20.376 1.00 59.31 164 GLU A CA 1
ATOM 1254 C C . GLU A 1 164 ? 21.027 -4.743 -19.632 1.00 59.31 164 GLU A C 1
ATOM 1256 O O . GLU A 1 164 ? 22.137 -4.270 -19.916 1.00 59.31 164 GLU A O 1
ATOM 1261 N N . GLY A 1 165 ? 20.922 -5.791 -18.807 1.00 63.00 165 GLY A N 1
ATOM 1262 C CA . GLY A 1 165 ? 22.081 -6.600 -18.403 1.00 63.00 165 GLY A CA 1
ATOM 1263 C C . GLY A 1 165 ? 22.944 -7.055 -19.596 1.00 63.00 165 GLY A C 1
ATOM 1264 O O . GLY A 1 165 ? 24.142 -7.291 -19.442 1.00 63.00 165 GLY A O 1
ATOM 1265 N N . LEU A 1 166 ? 22.376 -7.091 -20.808 1.00 67.38 166 LEU A N 1
ATOM 1266 C CA . LEU A 1 166 ? 23.073 -7.334 -22.070 1.00 67.38 166 LEU A CA 1
ATOM 1267 C C . LEU A 1 166 ? 24.004 -6.182 -22.476 1.00 67.38 166 LEU A C 1
ATOM 1269 O O . LEU A 1 166 ? 25.142 -6.442 -22.858 1.00 67.38 166 LEU A O 1
ATOM 1273 N N . LEU A 1 167 ? 23.595 -4.918 -22.333 1.00 70.88 167 LEU A N 1
ATOM 1274 C CA . LEU A 1 167 ? 24.481 -3.771 -22.564 1.00 70.88 167 LEU A CA 1
ATOM 1275 C C . LEU A 1 167 ? 25.595 -3.721 -21.518 1.00 70.88 167 LEU A C 1
ATOM 1277 O O . LEU A 1 167 ? 26.750 -3.498 -21.876 1.00 70.88 167 LEU A O 1
ATOM 1281 N N . ALA A 1 168 ? 25.287 -4.006 -20.251 1.00 74.12 168 ALA A N 1
ATOM 1282 C CA . ALA A 1 168 ? 26.306 -4.130 -19.210 1.00 74.12 168 ALA A CA 1
ATOM 1283 C C . ALA A 1 168 ? 27.291 -5.276 -19.510 1.00 74.12 168 ALA A C 1
ATOM 1285 O O . ALA A 1 168 ? 28.503 -5.097 -19.379 1.00 74.12 168 ALA A O 1
ATOM 1286 N N . ALA A 1 169 ? 26.802 -6.424 -19.988 1.00 79.44 169 ALA A N 1
ATOM 1287 C CA . ALA A 1 169 ? 27.635 -7.548 -20.407 1.00 79.44 169 ALA A CA 1
ATOM 1288 C C . ALA A 1 169 ? 28.484 -7.216 -21.644 1.00 79.44 169 ALA A C 1
ATOM 1290 O O . ALA A 1 169 ? 29.667 -7.554 -21.678 1.00 79.44 169 ALA A O 1
ATOM 1291 N N . PHE A 1 170 ? 27.935 -6.510 -22.636 1.00 85.56 170 PHE A N 1
ATOM 1292 C CA . PHE A 1 170 ? 28.690 -6.034 -23.797 1.00 85.56 170 PHE A CA 1
ATOM 1293 C C . PHE A 1 170 ? 29.747 -5.000 -23.402 1.00 85.56 170 PHE A C 1
ATOM 1295 O O . PHE A 1 170 ? 30.881 -5.078 -23.874 1.00 85.56 170 PHE A O 1
ATOM 1302 N N . LEU A 1 171 ? 29.438 -4.063 -22.506 1.00 87.62 171 LEU A N 1
ATOM 1303 C CA . LEU A 1 171 ? 30.421 -3.116 -21.977 1.00 87.62 171 LEU A CA 1
ATOM 1304 C C . LEU A 1 171 ? 31.517 -3.842 -21.183 1.00 87.62 171 LEU A C 1
ATOM 1306 O O . LEU A 1 171 ? 32.700 -3.599 -21.409 1.00 87.62 171 LEU A O 1
ATOM 1310 N N . ALA A 1 172 ? 31.164 -4.804 -20.331 1.00 87.12 172 ALA A N 1
ATOM 1311 C CA . ALA A 1 172 ? 32.140 -5.606 -19.595 1.00 87.12 172 ALA A CA 1
ATOM 1312 C C . ALA A 1 172 ? 33.035 -6.433 -20.537 1.00 87.12 172 ALA A C 1
ATOM 1314 O O . ALA A 1 172 ? 34.257 -6.463 -20.370 1.00 87.12 172 ALA A O 1
ATOM 1315 N N . LEU A 1 173 ? 32.450 -7.054 -21.566 1.00 91.88 173 LEU A N 1
ATOM 1316 C CA . LEU A 1 173 ? 33.177 -7.827 -22.572 1.00 91.88 173 LEU A CA 1
ATOM 1317 C C . LEU A 1 173 ? 34.099 -6.938 -23.415 1.00 91.88 173 LEU A C 1
ATOM 1319 O O . LEU A 1 173 ? 35.246 -7.306 -23.664 1.00 91.88 173 LEU A O 1
ATOM 1323 N N . THR A 1 174 ? 33.637 -5.761 -23.838 1.00 94.31 174 THR A N 1
ATOM 1324 C CA . THR A 1 174 ? 34.457 -4.826 -24.625 1.00 94.31 174 THR A CA 1
ATOM 1325 C C . THR A 1 174 ? 35.634 -4.294 -23.808 1.00 94.31 174 THR A C 1
ATOM 1327 O O . THR A 1 174 ? 36.760 -4.286 -24.308 1.00 94.31 174 THR A O 1
ATOM 1330 N N . ILE A 1 175 ? 35.426 -3.947 -22.535 1.00 92.12 175 ILE A N 1
ATOM 1331 C CA . ILE A 1 175 ? 36.503 -3.554 -21.614 1.00 92.12 175 ILE A CA 1
ATOM 1332 C C . ILE A 1 175 ? 37.507 -4.703 -21.447 1.00 92.12 175 ILE A C 1
ATOM 1334 O O . ILE A 1 175 ? 38.713 -4.488 -21.593 1.00 92.12 175 ILE A O 1
ATOM 1338 N N . LEU A 1 176 ? 37.038 -5.935 -21.224 1.00 94.00 176 LEU A N 1
ATOM 1339 C CA . LEU A 1 176 ? 37.898 -7.116 -21.096 1.00 94.00 176 LEU A CA 1
ATOM 1340 C C . LEU A 1 176 ? 38.751 -7.354 -22.354 1.00 94.00 176 LEU A C 1
ATOM 1342 O O . LEU A 1 176 ? 39.956 -7.595 -22.249 1.00 94.00 176 LEU A O 1
ATOM 1346 N N . LEU A 1 177 ? 38.162 -7.241 -23.548 1.00 94.00 177 LEU A N 1
ATOM 1347 C CA . LEU A 1 177 ? 38.882 -7.389 -24.817 1.00 94.00 177 LEU A CA 1
ATOM 1348 C C . LEU A 1 177 ? 39.941 -6.295 -25.016 1.00 94.00 177 LEU A C 1
ATOM 1350 O O . LEU A 1 177 ? 41.054 -6.595 -25.463 1.00 94.00 177 LEU A O 1
ATOM 1354 N N . LEU A 1 178 ? 39.648 -5.047 -24.637 1.00 92.56 178 LEU A N 1
ATOM 1355 C CA . LEU A 1 178 ? 40.631 -3.961 -24.668 1.00 92.56 178 LEU A CA 1
ATOM 1356 C C . LEU A 1 178 ? 41.809 -4.249 -23.727 1.00 92.56 178 LEU A C 1
ATOM 1358 O O . LEU A 1 178 ? 42.962 -4.135 -24.155 1.00 92.56 178 LEU A O 1
ATOM 1362 N N . PHE A 1 179 ? 41.549 -4.710 -22.501 1.00 91.25 179 PHE A N 1
ATOM 1363 C CA . PHE A 1 179 ? 42.595 -5.110 -21.552 1.00 91.25 179 PHE A CA 1
ATOM 1364 C C . PHE A 1 179 ? 43.480 -6.245 -22.089 1.00 91.25 179 PHE A C 1
ATOM 1366 O O . PHE A 1 179 ? 44.709 -6.144 -22.032 1.00 91.25 179 PHE A O 1
ATOM 1373 N N . LEU A 1 180 ? 42.891 -7.290 -22.677 1.00 89.62 180 LEU A N 1
ATOM 1374 C CA . LEU A 1 180 ? 43.645 -8.401 -23.274 1.00 89.62 180 LEU A CA 1
ATOM 1375 C C . LEU A 1 180 ? 44.501 -7.945 -24.468 1.00 89.62 180 LEU A C 1
ATOM 1377 O O . LEU A 1 180 ? 45.649 -8.373 -24.620 1.00 89.62 180 LEU A O 1
ATOM 1381 N N . SER A 1 181 ? 43.982 -7.031 -25.291 1.00 87.44 181 SER A N 1
ATOM 1382 C CA . SER A 1 181 ? 44.724 -6.467 -26.425 1.00 87.44 181 SER A CA 1
ATOM 1383 C C . SER A 1 181 ? 45.910 -5.592 -25.985 1.00 87.44 181 SER A C 1
ATOM 1385 O O . SER A 1 181 ? 46.975 -5.630 -26.609 1.00 87.44 181 SER A O 1
ATOM 1387 N N . ALA A 1 182 ? 45.766 -4.854 -24.880 1.00 80.88 182 ALA A N 1
ATOM 1388 C CA . ALA A 1 182 ? 46.820 -4.019 -24.310 1.00 80.88 182 ALA A CA 1
ATOM 1389 C C . ALA A 1 182 ? 47.912 -4.852 -23.619 1.00 80.88 182 ALA A C 1
ATOM 1391 O O . ALA A 1 182 ? 49.099 -4.550 -23.768 1.00 80.88 182 ALA A O 1
ATOM 1392 N N . ALA A 1 183 ? 47.536 -5.934 -22.930 1.00 76.81 183 ALA A N 1
ATOM 1393 C CA . ALA A 1 183 ? 48.481 -6.860 -22.303 1.00 76.81 183 ALA A CA 1
ATOM 1394 C C . ALA A 1 183 ? 49.385 -7.551 -23.337 1.00 76.81 183 ALA A C 1
ATOM 1396 O O . ALA A 1 183 ? 50.588 -7.692 -23.121 1.00 76.81 183 ALA A O 1
ATOM 1397 N N . ARG A 1 184 ? 48.843 -7.898 -24.512 1.00 71.19 184 ARG A N 1
ATOM 1398 C CA . ARG A 1 184 ? 49.603 -8.553 -25.590 1.00 71.19 184 ARG A CA 1
ATOM 1399 C C . ARG A 1 184 ? 50.671 -7.657 -26.230 1.00 71.19 184 ARG A C 1
ATOM 1401 O O . ARG A 1 184 ? 51.643 -8.173 -26.771 1.00 71.19 184 ARG A O 1
ATOM 1408 N N . LYS A 1 185 ? 50.523 -6.327 -26.166 1.00 63.28 185 LYS A N 1
ATOM 1409 C CA . LYS A 1 185 ? 51.500 -5.369 -26.722 1.00 63.28 185 LYS A CA 1
ATOM 1410 C C . LYS A 1 185 ? 52.738 -5.153 -25.839 1.00 63.28 185 LYS A C 1
ATOM 1412 O O . LYS A 1 185 ? 53.705 -4.571 -26.317 1.00 63.28 185 LYS A O 1
ATOM 1417 N N . ARG A 1 186 ? 52.753 -5.639 -24.592 1.00 60.62 186 ARG A N 1
ATOM 1418 C CA . ARG A 1 186 ? 53.928 -5.611 -23.697 1.00 60.62 186 ARG A CA 1
ATOM 1419 C C . ARG A 1 186 ? 54.649 -6.968 -23.692 1.00 60.62 186 ARG A C 1
ATOM 1421 O O . ARG A 1 186 ? 54.735 -7.628 -22.665 1.00 60.62 186 ARG A O 1
ATOM 1428 N N . GLY A 1 187 ? 55.135 -7.408 -24.854 1.00 61.06 187 GLY A N 1
ATOM 1429 C CA . GLY A 1 187 ? 56.112 -8.504 -24.944 1.00 61.06 187 GLY A CA 1
ATOM 1430 C C . GLY A 1 187 ? 57.522 -8.029 -24.541 1.00 61.06 187 GLY A C 1
ATOM 1431 O O . GLY A 1 187 ? 57.791 -6.831 -24.636 1.00 61.06 187 GLY A O 1
ATOM 1432 N N . PRO A 1 188 ? 58.419 -8.921 -24.076 1.00 55.22 188 PRO A N 1
ATOM 1433 C CA . PRO A 1 188 ? 59.672 -8.554 -23.413 1.00 55.22 188 PRO A CA 1
ATOM 1434 C C . PRO A 1 188 ? 60.670 -7.942 -24.405 1.00 55.22 188 PRO A C 1
ATOM 1436 O O . PRO A 1 188 ? 61.316 -8.643 -25.180 1.00 55.22 188 PRO A O 1
ATOM 1439 N N . GLY A 1 189 ? 60.789 -6.617 -24.386 1.00 60.97 189 GLY A N 1
ATOM 1440 C CA . GLY A 1 189 ? 61.808 -5.886 -25.129 1.00 60.97 189 GLY A CA 1
ATOM 1441 C C . GLY A 1 189 ? 63.086 -5.721 -24.307 1.00 60.97 189 GLY A C 1
ATOM 1442 O O . GLY A 1 189 ? 63.075 -5.009 -23.309 1.00 60.97 189 GLY A O 1
ATOM 1443 N N . GLY A 1 190 ? 64.178 -6.327 -24.784 1.00 59.22 190 GLY A N 1
ATOM 1444 C CA . GLY A 1 190 ? 65.550 -5.872 -24.531 1.00 59.22 190 GLY A CA 1
ATOM 1445 C C . GLY A 1 190 ? 66.296 -6.553 -23.382 1.00 59.22 190 GLY A C 1
ATOM 1446 O O . GLY A 1 190 ? 66.424 -5.986 -22.302 1.00 59.22 190 GLY A O 1
ATOM 1447 N N . GLY A 1 191 ? 66.873 -7.731 -23.636 1.00 60.25 191 GLY A N 1
ATOM 1448 C CA . GLY A 1 191 ? 67.999 -8.222 -22.833 1.00 60.25 191 GLY A CA 1
ATOM 1449 C C . GLY A 1 191 ? 69.265 -7.392 -23.120 1.00 60.25 191 GLY A C 1
ATOM 1450 O O . GLY A 1 191 ? 69.478 -7.022 -24.278 1.00 60.25 191 GLY A O 1
ATOM 1451 N N . PRO A 1 192 ? 70.096 -7.061 -22.115 1.00 60.75 192 PRO A N 1
ATOM 1452 C CA . PRO A 1 192 ? 71.297 -6.258 -22.327 1.00 60.75 192 PRO A CA 1
ATOM 1453 C C . PRO A 1 192 ? 72.380 -7.061 -23.065 1.00 60.75 192 PRO A C 1
ATOM 1455 O O . PRO A 1 192 ? 72.766 -8.148 -22.639 1.00 60.75 192 PRO A O 1
ATOM 1458 N N . ASN A 1 193 ? 72.885 -6.496 -24.166 1.00 58.69 193 ASN A N 1
ATOM 1459 C CA . ASN A 1 193 ? 74.066 -6.983 -24.879 1.00 58.69 193 ASN A CA 1
ATOM 1460 C C . ASN A 1 193 ? 75.311 -6.826 -23.994 1.00 58.69 193 ASN A C 1
ATOM 1462 O O . ASN A 1 193 ? 75.739 -5.705 -23.720 1.00 58.69 193 ASN A O 1
ATOM 1466 N N . LEU A 1 194 ? 75.917 -7.943 -23.593 1.00 60.75 194 LEU A N 1
ATOM 1467 C CA . LEU A 1 194 ? 77.268 -7.979 -23.035 1.00 60.75 194 LEU A CA 1
ATOM 1468 C C . LEU A 1 194 ? 78.247 -8.348 -24.157 1.00 60.75 194 LEU A C 1
ATOM 1470 O O . LEU A 1 194 ? 78.274 -9.487 -24.618 1.00 60.75 194 LEU A O 1
ATOM 1474 N N . HIS A 1 195 ? 79.031 -7.366 -24.604 1.00 62.97 195 HIS A N 1
ATOM 1475 C CA . HIS A 1 195 ? 80.204 -7.577 -25.455 1.00 62.97 195 HIS A CA 1
ATOM 1476 C C . HIS A 1 195 ? 81.409 -7.989 -24.591 1.00 62.97 195 HIS A C 1
ATOM 1478 O O . HIS A 1 195 ? 81.650 -7.331 -23.577 1.00 62.97 195 HIS A O 1
ATOM 1484 N N . PRO A 1 196 ? 82.195 -9.012 -24.979 1.00 67.25 196 PRO A N 1
ATOM 1485 C CA . PRO A 1 196 ? 83.463 -9.312 -24.332 1.00 67.25 196 PRO A CA 1
ATOM 1486 C C . PRO A 1 196 ? 84.614 -8.552 -25.010 1.00 67.25 196 PRO A C 1
ATOM 1488 O O . PRO A 1 196 ? 84.754 -8.590 -26.235 1.00 67.25 196 PRO A O 1
ATOM 1491 N N . HIS A 1 197 ? 85.444 -7.904 -24.194 1.00 56.31 197 HIS A N 1
ATOM 1492 C CA . HIS A 1 197 ? 86.827 -7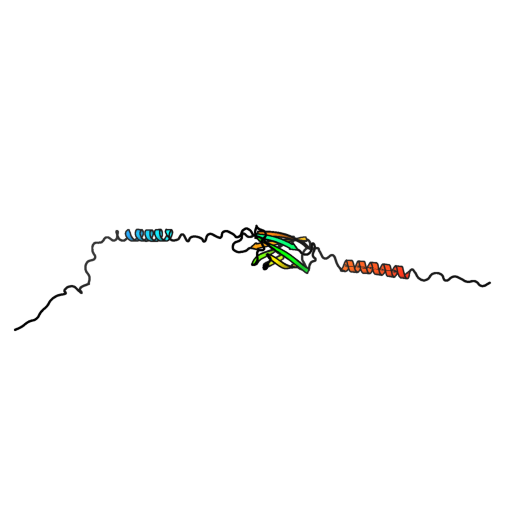.540 -24.500 1.00 56.31 197 HIS A CA 1
ATOM 1493 C C . HIS A 1 197 ? 87.721 -8.091 -23.394 1.00 56.31 197 HIS A C 1
ATOM 1495 O O . HIS A 1 197 ? 87.292 -8.016 -22.219 1.00 56.31 197 HIS A O 1
#

Nearest PDB structures (foldseek):
  2p9r-assembly2_B  TM=8.460E-01  e=1.199E-06  Homo sapiens
  6yo6-assembly1_A  TM=7.663E-01  e=2.148E-05  Homo sapiens
  8ovb-assembly1_A  TM=8.237E-01  e=1.067E-04  Homo sapiens
  6tav-assembly1_D  TM=8.314E-01  e=1.464E-03  Homo sapiens
  7q62-assembly1_B  TM=7.923E-01  e=2.933E-03  Homo sapiens

Mean predicted aligned error: 17.48 Å

Sequence (197 aa):
MDFPRRKVFSYWRAKVYGSLKGASLSVLRRFKKFTFWAVVSTFLLLSTTILPVYSAGNGELSISARVTKETYDAGELVRIDGSVTDEAGNPVANALISIQVDDPSGDILHLGAAFSNGEGAFSHEFRIPYDAEAGTYAIHLTASKQGYSDSSTQISCLVVAEFEGLLAAFLALTILLLFLSAARKRGPGGGPNLHPH

Secondary structure (DSSP, 8-state):
------------------------HHHHHHHHHHHHHHHHHHHHHS-----------S-BEEEEEEES-SEEETTPEEEEEEEEEETT--B-TT-EEEEEEE-TTS-EEEEEEEE--TTSEEEEEEE--TTPPSEEEEEEEEEE-TTSB-EEEEEEEEEEP---HHHHHHHHHHHHHHHHHHHHT------------